Protein AF-0000000072269173 (afdb_homodimer)

Solvent-accessible surface area (backbone atoms only — not comparable to full-atom values): 21714 Å² total; per-residue (Å²): 136,86,82,78,75,79,81,83,67,79,68,82,59,91,65,67,83,74,73,76,43,50,42,36,39,35,32,30,48,81,48,52,48,53,67,60,34,52,49,51,48,39,66,71,60,43,66,52,41,26,46,46,50,48,60,49,49,22,54,57,27,38,39,48,76,95,51,71,82,36,72,45,57,57,51,53,49,51,51,53,52,50,39,38,74,70,60,16,30,30,36,39,35,35,51,65,51,48,87,52,37,35,68,61,52,50,52,49,34,72,75,62,56,54,44,49,34,32,34,52,53,58,68,70,57,19,51,60,51,30,71,78,40,81,60,46,80,77,51,52,70,70,56,50,61,73,70,55,62,86,79,68,75,61,93,88,53,85,54,46,76,40,48,78,85,57,46,68,69,55,47,35,50,50,54,38,58,75,63,47,42,69,67,50,44,60,54,66,76,98,135,84,81,78,77,79,81,82,69,78,66,82,61,92,63,67,82,75,74,74,43,50,41,35,39,34,30,29,48,79,49,52,47,52,68,59,34,51,49,52,48,38,68,72,61,44,67,52,41,26,46,47,49,47,61,49,49,23,54,57,28,37,41,49,77,95,50,70,82,37,70,46,58,58,52,52,51,51,51,53,51,48,38,38,74,72,60,16,31,29,38,39,35,33,52,67,52,48,87,51,36,35,69,61,52,49,52,48,36,75,76,61,56,54,44,48,35,32,36,52,52,59,67,71,57,18,51,61,51,30,72,80,39,82,60,46,78,78,51,51,69,69,57,50,59,73,70,55,60,86,78,68,72,62,92,90,52,86,54,47,76,40,47,78,85,57,46,67,69,55,48,36,50,50,53,40,59,74,64,47,42,69,66,49,45,61,54,65,75,98

InterPro domains:
  IPR027417 P-loop containing nucleoside triphosphate hydrolase [G3DSA:3.40.50.300] (18-181)
  IPR027417 P-loop containing nucleoside triphosphate hydrolase [SSF52540] (20-156)

Foldseek 3Di:
DPPPDPPPPPVVPPPDPLPQAFEEEEAEAAQLCQVVLLVVLCVVLPPQEAEQELCCLACPVVNHDQDAPDPSLVVSLVVQVVSRVVRGNYYYYDNCQCVRNVVSVLVCCVVHNHAAAYRQEDLVNSQVSLVPDPCCVVDHSVVRVVPHDHPRDHDNDDHHYHYPVQDSVRVSVVSCVVSVSVVVSVVVVD/DPPPDPPPPPVVPPPDPLPQAFEEEEAEAAQLCQVVLLVVLCVVLPPQEAEQELCCLACPVVNHDQDAPDPSLVVSLVVQVVSRVVRGNYYYYDNCQCVRNVVSVLVCCVVHNHAAAYRQEDLVNSQVSLVPDPCCVVDHSVVRVVPHDHPRDHDNDDHHYHYPVQDSVRVSVVSCVVSVSVVVSVVVVD

Secondary structure (DSSP, 8-state):
---------------S---PPPEEEEEE-TTSSHHHHHHHHHHHH-TTEEEEEHHIIIIIIS-----TT-HHHHHHHHHHHHHHHTT-EEEEEE---HHHHHHHHHHHHHHH--EEEEE---HHHHHHHHTTSGGGGT--HHHHHHH--TT---SSS-PEEE-TT--HHHHHHHHHHHTTHHHHHHHHT-/---------------S---PPPEEEEEE-TTSSHHHHHHHHHHHH-TTEEEEEHHIIIIIIS-----TT-HHHHHHHHHHHHHHHTT-EEEEEE---HHHHHHHHHHHHHHH--EEEEE---HHHHHHHHTTSGGGGT--HHHHHHH--TT---SSS-PEEE-TT--HHHHHHHHHHHTTHHHHHHHHT-

Nearest PDB structures (foldseek):
  1ko1-assembly1_B  TM=7.242E-01  e=2.193E-06  Escherichia coli
  4gp6-assembly1_B-2  TM=6.473E-01  e=4.927E-06  Acetivibrio thermocellus ATCC 27405
  4gp7-assembly1_B-2  TM=6.082E-01  e=6.726E-06  Acetivibrio thermocellus ATCC 27405
  4jst-assembly1_B  TM=6.417E-01  e=2.647E-05  Acetivibrio thermocellus ATCC 27405
  1grq-assembly1_A  TM=6.893E-01  e=1.336E-04  Streptomyces venezuelae

Sequence (380 aa):
MIWATLPSDCRILSGGPKWPPPLIVLRGNSGSGKSSVARALRERFGYGLAWVEQDYLRRVLLREHDVAGGKNIGLIETNVRYCLSAGSVTVLEGILFSRHYGPMLERLHADFGGHWFYFDLPFEETVRRHATRPQAADFGVQDMQAWFQARDVLPFVQEQLIGPASSLADTTAQVWQAAGLDLLFTRARRMIWATLPSDCRILSGGPKWPPPLIVLRGNSGSGKSSVARALRERFGYGLAWVEQDYLRRVLLREHDVAGGKNIGLIETNVRYCLSAGSVTVLEGILFSRHYGPMLERLHADFGGHWFYFDLPFEETVRRHATRPQAADFGVQDMQAWFQARDVLPFVQEQLIGPASSLADTTAQVWQAAGLDLLFTRARR

Radius of gyration: 23.51 Å; Cα contacts (8 Å, |Δi|>4): 549; chains: 2; bounding box: 89×60×65 Å

Structure (mmCIF, N/CA/C/O backbone):
data_AF-0000000072269173-model_v1
#
loop_
_entity.id
_entity.type
_entity.pdbx_description
1 polymer Kinase
#
loop_
_atom_site.group_PDB
_atom_site.id
_atom_site.type_symbol
_atom_site.label_atom_id
_atom_site.label_alt_id
_atom_site.label_comp_id
_atom_site.label_asym_id
_atom_site.label_entity_id
_atom_site.label_seq_id
_atom_site.pdbx_PDB_ins_code
_atom_site.Cartn_x
_atom_site.Cartn_y
_atom_site.Cartn_z
_atom_site.occupancy
_atom_site.B_iso_or_equiv
_atom_site.auth_seq_id
_atom_site.auth_comp_id
_atom_site.auth_asym_id
_atom_site.auth_atom_id
_atom_site.pdbx_PDB_model_num
ATOM 1 N N . MET A 1 1 ? -43.312 -0.099 40.906 1 26.7 1 MET A N 1
ATOM 2 C CA . MET A 1 1 ? -43.438 0.026 39.438 1 26.7 1 MET A CA 1
ATOM 3 C C . MET A 1 1 ? -42.188 -0.539 38.75 1 26.7 1 MET A C 1
ATOM 5 O O . MET A 1 1 ? -41.062 -0.202 39.094 1 26.7 1 MET A O 1
ATOM 9 N N . ILE A 1 2 ? -42.25 -1.771 38 1 25.39 2 ILE A N 1
ATOM 10 C CA . ILE A 1 2 ? -41.344 -2.832 37.594 1 25.39 2 ILE A CA 1
ATOM 11 C C . ILE A 1 2 ? -40.5 -2.332 36.438 1 25.39 2 ILE A C 1
ATOM 13 O O . ILE A 1 2 ? -41 -1.981 35.375 1 25.39 2 ILE A O 1
ATOM 17 N N . TRP A 1 3 ? -39.406 -1.518 36.688 1 23.25 3 TRP A N 1
ATOM 18 C CA . TRP A 1 3 ? -38.469 -0.996 35.719 1 23.25 3 TRP A CA 1
ATOM 19 C C . TRP A 1 3 ? -37.875 -2.121 34.844 1 23.25 3 TRP A C 1
ATOM 21 O O . TRP A 1 3 ? -37.156 -2.971 35.344 1 23.25 3 TRP A O 1
ATOM 31 N N . ALA A 1 4 ? -38.75 -2.73 33.906 1 27.86 4 ALA A N 1
ATOM 32 C CA . ALA A 1 4 ? -38.406 -3.787 32.938 1 27.86 4 ALA A CA 1
ATOM 33 C C . ALA A 1 4 ? -37.156 -3.461 32.156 1 27.86 4 ALA A C 1
ATOM 35 O O . ALA A 1 4 ? -37 -2.369 31.609 1 27.86 4 ALA A O 1
ATOM 36 N N . THR A 1 5 ? -36 -4.027 32.531 1 28.61 5 THR A N 1
ATOM 37 C CA . THR A 1 5 ? -34.625 -4.051 32.031 1 28.61 5 THR A CA 1
ATOM 38 C C . THR A 1 5 ? -34.562 -4.402 30.562 1 28.61 5 THR A C 1
ATOM 40 O O . THR A 1 5 ? -35.125 -5.43 30.141 1 28.61 5 THR A O 1
ATOM 43 N N . LEU A 1 6 ? -34.5 -3.475 29.688 1 30.83 6 LEU A N 1
ATOM 44 C CA . LEU A 1 6 ? -34.531 -3.641 28.234 1 30.83 6 LEU A CA 1
ATOM 45 C C . LEU A 1 6 ? -33.469 -4.656 27.781 1 30.83 6 LEU A C 1
ATOM 47 O O . LEU A 1 6 ? -32.344 -4.645 28.281 1 30.83 6 LEU A O 1
ATOM 51 N N . PRO A 1 7 ? -33.844 -5.941 27.281 1 28.83 7 PRO A N 1
ATOM 52 C CA . PRO A 1 7 ? -32.969 -7.043 26.828 1 28.83 7 PRO A CA 1
ATOM 53 C C . PRO A 1 7 ? -32.031 -6.637 25.719 1 28.83 7 PRO A C 1
ATOM 55 O O . PRO A 1 7 ? -32.469 -6.055 24.719 1 28.83 7 PRO A O 1
ATOM 58 N N . SER A 1 8 ? -30.828 -6.027 25.938 1 28.94 8 SER A N 1
ATOM 59 C CA . SER A 1 8 ? -29.828 -5.633 24.953 1 28.94 8 SER A CA 1
ATOM 60 C C . SER A 1 8 ? -29.391 -6.82 24.109 1 28.94 8 SER A C 1
ATOM 62 O O . SER A 1 8 ? -28.266 -7.309 24.234 1 28.94 8 SER A O 1
ATOM 64 N N . ASP A 1 9 ? -30.188 -7.902 23.844 1 29.3 9 ASP A N 1
ATOM 65 C CA . ASP A 1 9 ? -29.859 -9.125 23.109 1 29.3 9 ASP A CA 1
ATOM 66 C C . ASP A 1 9 ? -29.531 -8.828 21.656 1 29.3 9 ASP A C 1
ATOM 68 O O . ASP A 1 9 ? -30.156 -9.391 20.75 1 29.3 9 ASP A O 1
ATOM 72 N N . CYS A 1 10 ? -29.188 -7.68 21.219 1 27.7 10 CYS A N 1
ATOM 73 C CA . CYS A 1 10 ? -29.031 -7.66 19.766 1 27.7 10 CYS A CA 1
ATOM 74 C C . CYS A 1 10 ? -27.953 -8.648 19.312 1 27.7 10 CYS A C 1
ATOM 76 O O . CYS A 1 10 ? -26.781 -8.281 19.203 1 27.7 10 CYS A O 1
ATOM 78 N N . ARG A 1 11 ? -27.875 -9.859 19.844 1 27.83 11 ARG A N 1
ATOM 79 C CA . ARG A 1 11 ? -27.016 -10.883 19.266 1 27.83 11 ARG A CA 1
ATOM 80 C C . ARG A 1 11 ? -27.266 -11.031 17.766 1 27.83 11 ARG A C 1
ATOM 82 O O . ARG A 1 11 ? -28.344 -11.445 17.344 1 27.83 11 ARG A O 1
ATOM 89 N N . ILE A 1 12 ? -26.828 -10.156 16.938 1 32.84 12 ILE A N 1
ATOM 90 C CA . ILE A 1 12 ? -26.859 -10.461 15.516 1 32.84 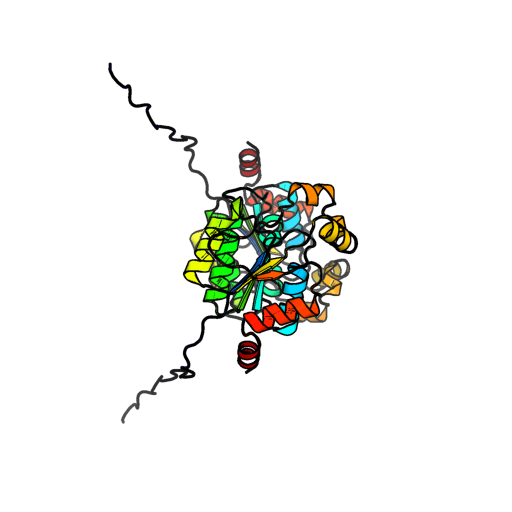12 ILE A CA 1
ATOM 91 C C . ILE A 1 12 ? -26.5 -11.93 15.297 1 32.84 12 ILE A C 1
ATOM 93 O O . ILE A 1 12 ? -25.391 -12.359 15.633 1 32.84 12 ILE A O 1
ATOM 97 N N . LEU A 1 13 ? -27.344 -12.93 15.383 1 34.31 13 LEU A N 1
ATOM 98 C CA . LEU A 1 13 ? -27.391 -14.344 15.023 1 34.31 13 LEU A CA 1
ATOM 99 C C . LEU A 1 13 ? -26.766 -14.57 13.641 1 34.31 13 LEU A C 1
ATOM 101 O O . LEU A 1 13 ? -26.891 -15.656 13.078 1 34.31 13 LEU A O 1
ATOM 105 N N . SER A 1 14 ? -26.703 -13.742 12.727 1 37.94 14 SER A N 1
ATOM 106 C CA . SER A 1 14 ? -26.469 -14.367 11.43 1 37.94 14 SER A CA 1
ATOM 107 C C . SER A 1 14 ? -25.297 -15.344 11.492 1 37.94 14 SER A C 1
ATOM 109 O O . SER A 1 14 ? -24.141 -14.922 11.477 1 37.94 14 SER A O 1
ATOM 111 N N . GLY A 1 15 ? -25.234 -16.453 12.219 1 39.41 15 GLY A N 1
ATOM 112 C CA . GLY A 1 15 ? -24.516 -17.516 12.906 1 39.41 15 GLY A CA 1
ATOM 113 C C . GLY A 1 15 ? -23.719 -18.406 11.969 1 39.41 15 GLY A C 1
ATOM 114 O O . GLY A 1 15 ? -23.266 -19.484 12.359 1 39.41 15 GLY A O 1
ATOM 115 N N . GLY A 1 16 ? -24.125 -18.594 10.641 1 41.56 16 GLY A N 1
ATOM 116 C CA . GLY A 1 16 ? -23.375 -19.656 9.977 1 41.56 16 GLY A CA 1
ATOM 117 C C . GLY A 1 16 ? -21.875 -19.469 10.086 1 41.56 16 GLY A C 1
ATOM 118 O O . GLY A 1 16 ? -21.391 -18.406 10.445 1 41.56 16 GLY A O 1
ATOM 119 N N . PRO A 1 17 ? -21.078 -20.703 10.227 1 44.59 17 PRO A N 1
ATOM 120 C CA . PRO A 1 17 ? -19.625 -20.594 10.336 1 44.59 17 PRO A CA 1
ATOM 121 C C . PRO A 1 17 ? -19.047 -19.547 9.391 1 44.59 17 PRO A C 1
ATOM 123 O O . PRO A 1 17 ? -19.391 -19.516 8.203 1 44.59 17 PRO A O 1
ATOM 126 N N . LYS A 1 18 ? -19 -18.406 9.781 1 57 18 LYS A N 1
ATOM 127 C CA . LYS A 1 18 ? -18.375 -17.375 8.953 1 57 18 LYS A CA 1
ATOM 128 C C . LYS A 1 18 ? -17.062 -17.875 8.336 1 57 18 LYS A C 1
ATOM 130 O O . LYS A 1 18 ? -16.109 -18.141 9.055 1 57 18 LYS A O 1
ATOM 135 N N . TRP A 1 19 ? -17.094 -18.719 7.18 1 63.94 19 TRP A N 1
ATOM 136 C CA . TRP A 1 19 ? -15.867 -19.141 6.52 1 63.94 19 TRP A CA 1
ATOM 137 C C . TRP A 1 19 ? -14.914 -17.969 6.34 1 63.94 19 TRP A C 1
ATOM 139 O O . TRP A 1 19 ? -15.336 -16.875 5.945 1 63.94 19 TRP A O 1
ATOM 149 N N . PRO A 1 20 ? -13.719 -18.203 6.902 1 83.81 20 PRO A N 1
ATOM 150 C CA . PRO A 1 20 ? -12.742 -17.109 6.727 1 83.81 20 PRO A CA 1
ATOM 151 C C . PRO A 1 20 ? -12.5 -16.781 5.258 1 83.81 20 PRO A C 1
ATOM 153 O O . PRO A 1 20 ? -12.547 -17.656 4.398 1 83.81 20 PRO A O 1
ATOM 156 N N . PRO A 1 21 ? -12.523 -15.508 4.906 1 92.62 21 PRO A N 1
ATOM 157 C CA . PRO A 1 21 ? -12.234 -15.141 3.518 1 92.62 21 PRO A CA 1
ATOM 158 C C . PRO A 1 21 ? -10.938 -15.766 2.998 1 92.62 21 PRO A C 1
ATOM 160 O O . PRO A 1 21 ? -9.984 -15.945 3.764 1 92.62 21 PRO A O 1
ATOM 163 N N . PRO A 1 22 ? -10.969 -16.125 1.803 1 96.62 22 PRO A N 1
ATOM 164 C CA . PRO A 1 22 ? -9.789 -16.828 1.289 1 96.62 22 PRO A CA 1
ATOM 165 C C . PRO A 1 22 ? -8.633 -15.891 0.966 1 96.62 22 PRO A C 1
ATOM 167 O O . PRO A 1 22 ? -8.852 -14.734 0.596 1 96.62 22 PRO A O 1
ATOM 170 N N . LEU A 1 23 ? -7.426 -16.453 1.081 1 98.69 23 LEU A N 1
ATOM 171 C CA . LEU A 1 23 ? -6.195 -15.906 0.516 1 98.69 23 LEU A CA 1
ATOM 172 C C . LEU A 1 23 ? -5.961 -16.438 -0.894 1 98.69 23 LEU A C 1
ATOM 174 O O . LEU A 1 23 ? -6.098 -17.641 -1.137 1 98.69 23 LEU A O 1
ATOM 178 N N . ILE A 1 24 ? -5.723 -15.562 -1.866 1 98.94 24 ILE A N 1
ATOM 179 C CA . ILE A 1 24 ? -5.336 -15.906 -3.23 1 98.94 24 ILE A CA 1
ATOM 180 C C . ILE A 1 24 ? -3.949 -15.344 -3.529 1 98.94 24 ILE A C 1
ATOM 182 O O . ILE A 1 24 ? -3.725 -14.141 -3.416 1 98.94 24 ILE A O 1
ATOM 186 N N . VAL A 1 25 ? -3.018 -16.219 -3.877 1 98.94 25 VAL A N 1
ATOM 187 C CA . VAL A 1 25 ? -1.653 -15.781 -4.148 1 98.94 25 VAL A CA 1
ATOM 188 C C . VAL A 1 25 ? -1.321 -16 -5.621 1 98.94 25 VAL A C 1
ATOM 190 O O . VAL A 1 25 ? -1.459 -17.109 -6.137 1 98.94 25 VAL A O 1
ATOM 193 N N . LEU A 1 26 ? -0.943 -14.953 -6.309 1 98.94 26 LEU A N 1
ATOM 194 C CA . LEU A 1 26 ? -0.525 -14.969 -7.707 1 98.94 26 LEU A CA 1
ATOM 195 C C . LEU A 1 26 ? 0.959 -14.641 -7.832 1 98.94 26 LEU A C 1
ATOM 197 O O . LEU A 1 26 ? 1.372 -13.508 -7.598 1 98.94 26 LEU A O 1
ATOM 201 N N . ARG A 1 27 ? 1.747 -15.664 -8.188 1 98.94 27 ARG A N 1
ATOM 202 C CA . ARG A 1 27 ? 3.191 -15.508 -8.328 1 98.94 27 ARG A CA 1
ATOM 203 C C . ARG A 1 27 ? 3.625 -15.703 -9.773 1 98.94 27 ARG A C 1
ATOM 205 O O . ARG A 1 27 ? 2.965 -16.422 -10.531 1 98.94 27 ARG A O 1
ATOM 212 N N . GLY A 1 28 ? 4.73 -15.078 -10.125 1 98.56 28 GLY A N 1
ATOM 213 C CA . GLY A 1 28 ? 5.324 -15.234 -11.445 1 98.56 28 GLY A CA 1
ATOM 214 C C . GLY A 1 28 ? 6.129 -14.031 -11.883 1 98.56 28 GLY A C 1
ATOM 215 O O . GLY A 1 28 ? 6.059 -12.969 -11.258 1 98.56 28 GLY A O 1
ATOM 216 N N . ASN A 1 29 ? 6.824 -14.211 -13 1 98.12 29 ASN A N 1
ATOM 217 C CA . ASN A 1 29 ? 7.73 -13.18 -13.484 1 98.12 29 ASN A CA 1
ATOM 218 C C . ASN A 1 29 ? 6.965 -11.984 -14.039 1 98.12 29 ASN A C 1
ATOM 220 O O . ASN A 1 29 ? 5.758 -12.062 -14.273 1 98.12 29 ASN A O 1
ATOM 224 N N . SER A 1 30 ? 7.73 -10.805 -14.117 1 96.62 30 SER A N 1
ATOM 225 C CA . SER A 1 30 ? 7.145 -9.609 -14.727 1 96.62 30 SER A CA 1
ATOM 226 C C . SER A 1 30 ? 6.594 -9.914 -16.109 1 96.62 30 SER A C 1
ATOM 228 O O . SER A 1 30 ? 7.211 -10.656 -16.875 1 96.62 30 SER A O 1
ATOM 230 N N . GLY A 1 31 ? 5.418 -9.359 -16.453 1 96.12 31 GLY A N 1
ATOM 231 C CA . GLY A 1 31 ? 4.828 -9.547 -17.766 1 96.12 31 GLY A CA 1
ATOM 232 C C . GLY A 1 31 ? 4.023 -10.828 -17.891 1 96.12 31 GLY A C 1
ATOM 233 O O . GLY A 1 31 ? 3.479 -11.125 -18.953 1 96.12 31 GLY A O 1
ATOM 234 N N . SER A 1 32 ? 3.891 -11.57 -16.812 1 97.44 32 SER A N 1
ATOM 235 C CA . SER A 1 32 ? 3.258 -12.883 -16.891 1 97.44 32 SER A CA 1
ATOM 236 C C . SER A 1 32 ? 1.741 -12.773 -16.781 1 97.44 32 SER A C 1
ATOM 238 O O . SER A 1 32 ? 1.022 -13.734 -17.047 1 97.44 32 SER A O 1
ATOM 240 N N . GLY A 1 33 ? 1.207 -11.648 -16.328 1 96.94 33 GLY A N 1
ATOM 241 C CA . GLY A 1 33 ? -0.233 -11.445 -16.328 1 96.94 33 GLY A CA 1
ATOM 242 C C . GLY A 1 33 ? -0.832 -11.438 -14.93 1 96.94 33 GLY A C 1
ATOM 243 O O . GLY A 1 33 ? -2.039 -11.25 -14.766 1 96.94 33 GLY A O 1
ATOM 244 N N . LYS A 1 34 ? -0.048 -11.531 -13.898 1 97.75 34 LYS A N 1
ATOM 245 C CA . LYS A 1 34 ? -0.523 -11.586 -12.516 1 97.75 34 LYS A CA 1
ATOM 246 C C . LYS A 1 34 ? -1.402 -10.383 -12.195 1 97.75 34 LYS A C 1
ATOM 248 O O . LYS A 1 34 ? -2.52 -10.539 -11.695 1 97.75 34 LYS A O 1
ATOM 253 N N . SER A 1 35 ? -0.831 -9.195 -12.469 1 97.62 35 SER A N 1
ATOM 254 C CA . SER A 1 35 ? -1.534 -7.977 -12.094 1 97.62 35 SER A CA 1
ATOM 255 C C . SER A 1 35 ? -2.818 -7.809 -12.898 1 97.62 35 SER A C 1
ATOM 257 O O . SER A 1 35 ? -3.814 -7.293 -12.391 1 97.62 35 SER A O 1
ATOM 259 N N . SER A 1 36 ? -2.797 -8.242 -14.18 1 97.44 36 SER A N 1
ATOM 260 C CA . SER A 1 36 ? -4 -8.195 -15 1 97.44 36 SER A CA 1
ATOM 261 C C . SER A 1 36 ? -5.098 -9.094 -14.438 1 97.44 36 SER A C 1
ATOM 263 O O . SER A 1 36 ? -6.262 -8.703 -14.391 1 97.44 36 SER A O 1
ATOM 265 N N . VAL A 1 37 ? -4.715 -10.258 -14 1 98.75 37 VAL A N 1
ATOM 266 C CA . VAL A 1 37 ? -5.684 -11.18 -13.422 1 98.75 37 VAL A CA 1
ATOM 267 C C . VAL A 1 37 ? -6.203 -10.617 -12.102 1 98.75 37 VAL A C 1
ATOM 269 O O . VAL A 1 37 ? -7.406 -10.656 -11.828 1 98.75 37 VAL A O 1
ATOM 272 N N . ALA A 1 38 ? -5.32 -10.109 -11.227 1 98.75 38 ALA A N 1
ATOM 273 C CA . ALA A 1 38 ? -5.73 -9.5 -9.969 1 98.75 38 ALA A CA 1
ATOM 274 C C . ALA A 1 38 ? -6.738 -8.375 -10.203 1 98.75 38 ALA A C 1
ATOM 276 O O . ALA A 1 38 ? -7.754 -8.289 -9.508 1 98.75 38 ALA A O 1
ATOM 277 N N . ARG A 1 39 ? -6.453 -7.551 -11.18 1 97.94 39 ARG A N 1
ATOM 278 C CA . ARG A 1 39 ? -7.34 -6.449 -11.523 1 97.94 39 ARG A CA 1
ATOM 279 C C . ARG A 1 39 ? -8.703 -6.961 -11.984 1 97.94 39 ARG A C 1
ATOM 281 O O . ARG A 1 39 ? -9.734 -6.422 -11.602 1 97.94 39 ARG A O 1
ATOM 288 N N . ALA A 1 40 ? -8.664 -7.973 -12.836 1 98.5 40 ALA A N 1
ATOM 289 C CA . ALA A 1 40 ? -9.906 -8.547 -13.336 1 98.5 40 ALA A CA 1
ATOM 290 C C . ALA A 1 40 ? -10.742 -9.125 -12.195 1 98.5 40 ALA A C 1
ATOM 292 O O . ALA A 1 40 ? -11.961 -8.945 -12.164 1 98.5 40 ALA A O 1
ATOM 293 N N . LEU A 1 41 ? -10.094 -9.828 -11.281 1 98.5 41 LEU A N 1
ATOM 294 C CA . LEU A 1 41 ? -10.789 -10.367 -10.117 1 98.5 41 LEU A CA 1
ATOM 295 C C . LEU A 1 41 ? -11.43 -9.242 -9.305 1 98.5 41 LEU A C 1
ATOM 297 O O . LEU A 1 41 ? -12.586 -9.352 -8.891 1 98.5 41 LEU A O 1
ATOM 301 N N . ARG A 1 42 ? -10.664 -8.195 -9.094 1 97.25 42 ARG A N 1
ATOM 302 C CA . ARG A 1 42 ? -11.125 -7.035 -8.336 1 97.25 42 ARG A CA 1
ATOM 303 C C . ARG A 1 42 ? -12.344 -6.395 -9 1 97.25 42 ARG A C 1
ATOM 305 O O . ARG A 1 42 ? -13.328 -6.09 -8.328 1 97.25 42 ARG A O 1
ATOM 312 N N . GLU A 1 43 ? -12.242 -6.18 -10.25 1 96.62 43 GLU A N 1
ATOM 313 C CA . GLU A 1 43 ? -13.328 -5.543 -10.984 1 96.62 43 GLU A CA 1
ATOM 314 C C . GLU A 1 43 ? -14.602 -6.391 -10.938 1 96.62 43 GLU A C 1
ATOM 316 O O . GLU A 1 43 ? -15.703 -5.859 -10.797 1 96.62 43 GLU A O 1
ATOM 321 N N . ARG A 1 44 ? -14.438 -7.641 -11.039 1 95.88 44 ARG A N 1
ATOM 322 C CA . ARG A 1 44 ? -15.578 -8.555 -11.031 1 95.88 44 ARG A CA 1
ATOM 323 C C . ARG A 1 44 ? -16.188 -8.672 -9.641 1 95.88 44 ARG A C 1
ATOM 325 O O . ARG A 1 44 ? -17.406 -8.656 -9.492 1 95.88 44 ARG A O 1
ATOM 332 N N . PHE A 1 45 ? -15.391 -8.805 -8.609 1 96.44 45 PHE A N 1
ATOM 333 C CA . PHE A 1 45 ? -15.844 -9.047 -7.246 1 96.44 45 PHE A CA 1
ATOM 334 C C . PHE A 1 45 ? -16.422 -7.777 -6.637 1 96.44 45 PHE A C 1
ATOM 336 O O . PHE A 1 45 ? -17.406 -7.836 -5.895 1 96.44 45 PHE A O 1
ATOM 343 N N . GLY A 1 46 ? -15.719 -6.613 -6.926 1 92.75 46 GLY A N 1
ATOM 344 C CA . GLY A 1 46 ? -16.156 -5.348 -6.359 1 92.75 46 GLY A CA 1
ATOM 345 C C . GLY A 1 46 ? -15.641 -5.109 -4.953 1 92.75 46 GLY A C 1
ATOM 346 O O . GLY A 1 46 ? -14.445 -5.25 -4.695 1 92.75 46 GLY A O 1
ATOM 347 N N . TYR A 1 47 ? -16.5 -4.637 -4.035 1 94.06 47 TYR A N 1
ATOM 348 C CA . TYR A 1 47 ? -16.094 -4.332 -2.67 1 94.06 47 TYR A CA 1
ATOM 349 C C . TYR A 1 47 ? -15.898 -5.605 -1.857 1 94.06 47 TYR A C 1
ATOM 351 O O . TYR A 1 47 ? -16.656 -6.566 -2.01 1 94.06 47 TYR A O 1
ATOM 359 N N . GLY A 1 48 ? -14.836 -5.586 -0.997 1 95.19 48 GLY A N 1
ATOM 360 C CA . GLY A 1 48 ? -14.617 -6.723 -0.116 1 95.19 48 GLY A CA 1
ATOM 361 C C . GLY A 1 48 ? -13.438 -7.582 -0.535 1 95.19 48 GLY A C 1
ATOM 362 O O . GLY A 1 48 ? -13.07 -8.531 0.165 1 95.19 48 GLY A O 1
ATOM 363 N N . LEU A 1 49 ? -12.852 -7.262 -1.656 1 97.88 49 LEU A N 1
ATOM 364 C CA . LEU A 1 49 ? -11.625 -7.918 -2.105 1 97.88 49 LEU A CA 1
ATOM 365 C C . LEU A 1 49 ? -10.438 -6.973 -2.004 1 97.88 49 LEU A C 1
ATOM 367 O O . LEU A 1 49 ? -10.383 -5.957 -2.699 1 97.88 49 LEU A O 1
ATOM 371 N N . ALA A 1 50 ? -9.539 -7.336 -1.06 1 98.69 50 ALA A N 1
ATOM 372 C CA . ALA A 1 50 ? -8.289 -6.594 -0.912 1 98.69 50 ALA A CA 1
ATOM 373 C C . ALA A 1 50 ? -7.246 -7.07 -1.916 1 98.69 50 ALA A C 1
ATOM 375 O O . ALA A 1 50 ? -7.141 -8.266 -2.188 1 98.69 50 ALA A O 1
ATOM 376 N N . TRP A 1 51 ? -6.531 -6.133 -2.482 1 98.81 51 TRP A N 1
ATOM 377 C CA . TRP A 1 51 ? -5.492 -6.395 -3.473 1 98.81 51 TRP A CA 1
ATOM 378 C C . TRP A 1 51 ? -4.137 -5.891 -2.986 1 98.81 51 TRP A C 1
ATOM 380 O O . TRP A 1 51 ? -3.859 -4.688 -3.037 1 98.81 51 TRP A O 1
ATOM 390 N N . VAL A 1 52 ? -3.285 -6.809 -2.516 1 98.94 52 VAL A N 1
ATOM 391 C CA . VAL A 1 52 ? -1.956 -6.5 -2 1 98.94 52 VAL A CA 1
ATOM 392 C C . VAL A 1 52 ? -0.917 -6.688 -3.104 1 98.94 52 VAL A C 1
ATOM 394 O O . VAL A 1 52 ? -0.705 -7.801 -3.586 1 98.94 52 VAL A O 1
ATOM 397 N N . GLU A 1 53 ? -0.278 -5.613 -3.488 1 98.81 53 GLU A N 1
ATOM 398 C CA . GLU A 1 53 ? 0.725 -5.617 -4.551 1 98.81 53 GLU A CA 1
ATOM 399 C C . GLU A 1 53 ? 2.139 -5.605 -3.975 1 98.81 53 GLU A C 1
ATOM 401 O O . GLU A 1 53 ? 2.543 -4.633 -3.332 1 98.81 53 GLU A O 1
ATOM 406 N N . GLN A 1 54 ? 2.887 -6.656 -4.273 1 98.75 54 GLN A N 1
ATOM 407 C CA . GLN A 1 54 ? 4.281 -6.695 -3.836 1 98.75 54 GLN A CA 1
ATOM 408 C C . GLN A 1 54 ? 5.027 -5.438 -4.27 1 98.75 54 GLN A C 1
ATOM 410 O O . GLN A 1 54 ? 5.738 -4.824 -3.471 1 98.75 54 GLN A O 1
ATOM 415 N N . ASP A 1 55 ? 4.875 -5.07 -5.539 1 97 55 ASP A N 1
ATOM 416 C CA . ASP A 1 55 ? 5.707 -4.016 -6.109 1 97 55 ASP A CA 1
ATOM 417 C C . ASP A 1 55 ? 5.371 -2.66 -5.492 1 97 55 ASP A C 1
ATOM 419 O O . ASP A 1 55 ? 6.258 -1.829 -5.285 1 97 55 ASP A O 1
ATOM 423 N N . TYR A 1 56 ? 4.137 -2.402 -5.223 1 98.25 56 TYR A N 1
ATOM 424 C CA . TYR A 1 56 ? 3.824 -1.118 -4.605 1 98.25 56 TYR A CA 1
ATOM 425 C C . TYR A 1 56 ? 4.438 -1.02 -3.215 1 98.25 56 TYR A C 1
ATOM 427 O O . TYR A 1 56 ? 5.098 -0.03 -2.889 1 98.25 56 TYR A O 1
ATOM 435 N N . LEU A 1 57 ? 4.176 -2.039 -2.418 1 98.88 57 LEU A N 1
ATOM 436 C CA . LEU A 1 57 ? 4.652 -2 -1.039 1 98.88 57 LEU A CA 1
ATOM 437 C C . LEU A 1 57 ? 6.172 -1.92 -0.99 1 98.88 57 LEU A C 1
ATOM 439 O O . LEU A 1 57 ? 6.734 -1.195 -0.165 1 98.88 57 LEU A O 1
ATOM 443 N N . ARG A 1 58 ? 6.836 -2.57 -1.886 1 98.44 58 ARG A N 1
ATOM 444 C CA . ARG A 1 58 ? 8.297 -2.592 -1.864 1 98.44 58 ARG A CA 1
ATOM 445 C C . ARG A 1 58 ? 8.867 -1.339 -2.518 1 98.44 58 ARG A C 1
ATOM 447 O O . ARG A 1 58 ? 9.695 -0.644 -1.92 1 98.44 58 ARG A O 1
ATOM 454 N N . ARG A 1 59 ? 8.422 -0.965 -3.744 1 96.88 59 ARG A N 1
ATOM 455 C CA . ARG A 1 59 ? 9.078 0.061 -4.547 1 96.88 59 ARG A CA 1
ATOM 456 C C . ARG A 1 59 ? 8.562 1.45 -4.188 1 96.88 59 ARG A C 1
ATOM 458 O O . ARG A 1 59 ? 9.305 2.434 -4.281 1 96.88 59 ARG A O 1
ATOM 465 N N . VAL A 1 60 ? 7.297 1.488 -3.822 1 97.44 60 VAL A N 1
ATOM 466 C CA . VAL A 1 60 ? 6.699 2.803 -3.619 1 97.44 60 VAL A CA 1
ATOM 467 C C . VAL A 1 60 ? 6.617 3.107 -2.125 1 97.44 60 VAL A C 1
ATOM 469 O O . VAL A 1 60 ? 7.277 4.023 -1.632 1 97.44 60 VAL A O 1
ATOM 472 N N . LEU A 1 61 ? 5.98 2.295 -1.342 1 98.75 61 LEU A N 1
ATOM 473 C CA . LEU A 1 61 ? 5.781 2.598 0.071 1 98.75 61 LEU A CA 1
ATOM 474 C C . LEU A 1 61 ? 7.109 2.588 0.821 1 98.75 61 LEU A C 1
ATOM 476 O O . LEU A 1 61 ? 7.426 3.533 1.547 1 98.75 61 LEU A O 1
ATOM 480 N N . LEU A 1 62 ? 7.949 1.589 0.59 1 98.5 62 LEU A N 1
ATOM 481 C CA . LEU A 1 62 ? 9.188 1.467 1.356 1 98.5 62 LEU A CA 1
ATOM 482 C C . LEU A 1 62 ? 10.375 1.995 0.56 1 98.5 62 LEU A C 1
ATOM 484 O O . LEU A 1 62 ? 11.422 2.299 1.13 1 98.5 62 LEU A O 1
ATOM 488 N N . ARG A 1 63 ? 10.281 2.014 -0.792 1 97.12 63 ARG A N 1
ATOM 489 C CA . ARG A 1 63 ? 11.422 2.268 -1.664 1 97.12 63 ARG A CA 1
ATOM 490 C C . ARG A 1 63 ? 12.609 1.392 -1.279 1 97.12 63 ARG A C 1
ATOM 492 O O . ARG A 1 63 ? 13.641 1.896 -0.821 1 97.12 63 ARG A O 1
ATOM 499 N N . GLU A 1 64 ? 12.477 0.149 -1.597 1 97.25 64 GLU A N 1
ATOM 500 C CA . GLU A 1 64 ? 13.484 -0.829 -1.206 1 97.25 64 GLU A CA 1
ATOM 501 C C . GLU A 1 64 ? 13.836 -1.757 -2.367 1 97.25 64 GLU A C 1
ATOM 503 O O . GLU A 1 64 ? 12.977 -2.084 -3.186 1 97.25 64 GLU A O 1
ATOM 508 N N . HIS A 1 65 ? 15.055 -2.158 -2.404 1 95.31 65 HIS A N 1
ATOM 509 C CA . HIS A 1 65 ? 15.461 -3.209 -3.33 1 95.31 65 HIS A CA 1
ATOM 510 C C . HIS A 1 65 ? 14.922 -4.566 -2.891 1 95.31 65 HIS A C 1
ATOM 512 O O . HIS A 1 65 ? 14.57 -4.754 -1.724 1 95.31 65 HIS A O 1
ATOM 518 N N . ASP A 1 66 ? 14.82 -5.395 -3.896 1 96.44 66 ASP A N 1
ATOM 519 C CA . ASP A 1 66 ? 14.391 -6.754 -3.588 1 96.44 66 ASP A CA 1
ATOM 520 C C . ASP A 1 66 ? 15.562 -7.605 -3.094 1 96.44 66 ASP A C 1
ATOM 522 O O . ASP A 1 66 ? 16.359 -8.086 -3.895 1 96.44 66 ASP A O 1
ATOM 526 N N . VAL A 1 67 ? 15.641 -7.812 -1.756 1 97.31 67 VAL A N 1
ATOM 527 C CA . VAL A 1 67 ? 16.734 -8.562 -1.154 1 97.31 67 VAL A CA 1
ATOM 528 C C . VAL A 1 67 ? 16.188 -9.516 -0.096 1 97.31 67 VAL A C 1
ATOM 530 O O . VAL A 1 67 ? 15.086 -9.312 0.426 1 97.31 67 VAL A O 1
ATOM 533 N N . ALA A 1 68 ? 17.016 -10.57 0.195 1 97.25 68 ALA A N 1
ATOM 534 C CA . ALA A 1 68 ? 16.641 -11.469 1.292 1 97.25 68 ALA A CA 1
ATOM 535 C C . ALA A 1 68 ? 16.578 -10.711 2.615 1 97.25 68 ALA A C 1
ATOM 537 O O . ALA A 1 68 ? 17.438 -9.867 2.9 1 97.25 68 ALA A O 1
ATOM 538 N N . GLY A 1 69 ? 15.531 -10.938 3.338 1 97.19 69 GLY A N 1
ATOM 539 C CA . GLY A 1 69 ? 15.414 -10.328 4.656 1 97.19 69 GLY A CA 1
ATOM 540 C C . GLY A 1 69 ? 14.961 -8.883 4.613 1 97.19 69 GLY A C 1
ATOM 541 O O . GLY A 1 69 ? 14.969 -8.195 5.637 1 97.19 69 GLY A O 1
ATOM 542 N N . GLY A 1 70 ? 14.562 -8.367 3.512 1 97.94 70 GLY A N 1
ATOM 543 C CA . GLY A 1 70 ? 14.117 -6.984 3.389 1 97.94 70 GLY A CA 1
ATOM 544 C C . GLY A 1 70 ? 12.898 -6.672 4.227 1 97.94 70 GLY A C 1
ATOM 545 O O . GLY A 1 70 ? 12.102 -7.562 4.539 1 97.94 70 GLY A O 1
ATOM 546 N N . LYS A 1 71 ? 12.688 -5.359 4.527 1 98.5 71 LYS A N 1
ATOM 547 C CA . LYS A 1 71 ? 11.539 -4.891 5.301 1 98.5 71 LYS A CA 1
ATOM 548 C C . LYS A 1 71 ? 10.234 -5.184 4.578 1 98.5 71 LYS A C 1
ATOM 550 O O . LYS A 1 71 ? 9.203 -5.426 5.215 1 98.5 71 LYS A O 1
ATOM 555 N N . ASN A 1 72 ? 10.32 -5.148 3.258 1 98.75 72 ASN A N 1
ATOM 556 C CA . ASN A 1 72 ? 9.109 -5.324 2.457 1 98.75 72 ASN A CA 1
ATOM 557 C C . ASN A 1 72 ? 8.484 -6.695 2.684 1 98.75 72 ASN A C 1
ATOM 559 O O . ASN A 1 72 ? 7.27 -6.855 2.545 1 98.75 72 ASN A O 1
ATOM 563 N N . ILE A 1 73 ? 9.273 -7.684 3.023 1 98.88 73 ILE A N 1
ATOM 564 C CA . ILE A 1 73 ? 8.75 -9.031 3.236 1 98.88 73 ILE A CA 1
ATOM 565 C C . ILE A 1 73 ? 7.781 -9.023 4.418 1 98.88 73 ILE A C 1
ATOM 567 O O . ILE A 1 73 ? 6.652 -9.508 4.305 1 98.88 73 ILE A O 1
ATOM 571 N N . GLY A 1 74 ? 8.195 -8.445 5.527 1 98.88 74 GLY A N 1
ATOM 572 C CA . GLY A 1 74 ? 7.312 -8.312 6.672 1 98.88 74 GLY A CA 1
ATOM 573 C C . GLY A 1 74 ? 6.141 -7.387 6.422 1 98.88 74 GLY A C 1
ATOM 574 O O . GLY A 1 74 ? 5.039 -7.613 6.926 1 98.88 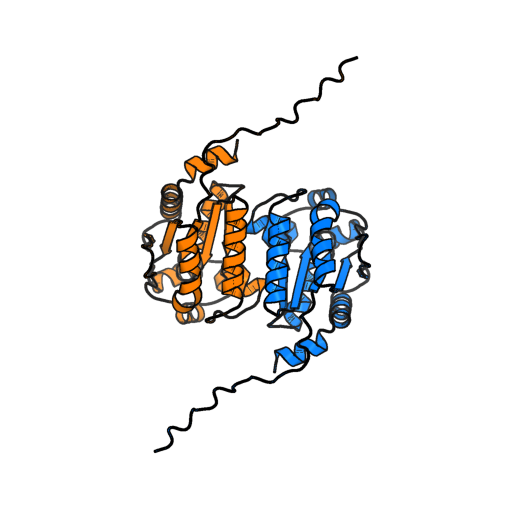74 GLY A O 1
ATOM 575 N N . LEU A 1 75 ? 6.344 -6.332 5.664 1 98.94 75 LEU A N 1
ATOM 576 C CA . LEU A 1 75 ? 5.266 -5.395 5.359 1 98.94 75 LEU A CA 1
ATOM 577 C C . LEU A 1 75 ? 4.164 -6.078 4.551 1 98.94 75 LEU A C 1
ATOM 579 O O . LEU A 1 75 ? 2.979 -5.887 4.828 1 98.94 75 LEU A O 1
ATOM 583 N N . ILE A 1 76 ? 4.555 -6.855 3.57 1 98.94 76 ILE A N 1
ATOM 584 C CA . ILE A 1 76 ? 3.594 -7.609 2.768 1 98.94 76 ILE A CA 1
ATOM 585 C C . ILE A 1 76 ? 2.807 -8.562 3.664 1 98.94 76 ILE A C 1
ATOM 587 O O . ILE A 1 76 ? 1.575 -8.602 3.605 1 98.94 76 ILE A O 1
ATOM 591 N N . GLU A 1 77 ? 3.539 -9.289 4.492 1 98.94 77 GLU A N 1
ATOM 592 C CA . GLU A 1 77 ? 2.883 -10.227 5.402 1 98.94 77 GLU A CA 1
ATOM 593 C C . GLU A 1 77 ? 1.888 -9.508 6.309 1 98.94 77 GLU A C 1
ATOM 595 O O . GLU A 1 77 ? 0.765 -9.984 6.5 1 98.94 77 GLU A O 1
ATOM 600 N N . THR A 1 78 ? 2.287 -8.406 6.82 1 98.75 78 THR A N 1
ATOM 601 C CA . THR A 1 78 ? 1.477 -7.598 7.719 1 98.75 78 THR A CA 1
ATOM 602 C C . THR A 1 78 ? 0.184 -7.16 7.035 1 98.75 78 THR A C 1
ATOM 604 O O . THR A 1 78 ? -0.895 -7.242 7.625 1 98.75 78 THR A O 1
ATOM 607 N N . ASN A 1 79 ? 0.26 -6.734 5.828 1 98.94 79 ASN A N 1
ATOM 608 C CA . ASN A 1 79 ? -0.915 -6.289 5.086 1 98.94 79 ASN A CA 1
ATOM 609 C C . ASN A 1 79 ? -1.857 -7.449 4.777 1 98.94 79 ASN A C 1
ATOM 611 O O . ASN A 1 79 ? -3.072 -7.328 4.945 1 98.94 79 ASN A O 1
ATOM 615 N N . VAL A 1 80 ? -1.294 -8.562 4.363 1 98.94 80 VAL A N 1
ATOM 616 C CA . VAL A 1 80 ? -2.115 -9.727 4.047 1 98.94 80 VAL A CA 1
ATOM 617 C C . VAL A 1 80 ? -2.861 -10.188 5.297 1 98.94 80 VAL A C 1
ATOM 619 O O . VAL A 1 80 ? -4.078 -10.391 5.262 1 98.94 80 VAL A O 1
ATOM 622 N N . ARG A 1 81 ? -2.17 -10.312 6.414 1 98.75 81 ARG A N 1
ATOM 623 C CA . ARG A 1 81 ? -2.781 -10.766 7.656 1 98.75 81 ARG A CA 1
ATOM 624 C C . ARG A 1 81 ? -3.865 -9.797 8.117 1 98.75 81 ARG A C 1
ATOM 626 O O . ARG A 1 81 ? -4.93 -10.227 8.578 1 98.75 81 ARG A O 1
ATOM 633 N N . TYR A 1 82 ? -3.613 -8.555 8.016 1 98.81 82 TYR A N 1
ATOM 634 C CA . TYR A 1 82 ? -4.613 -7.57 8.414 1 98.81 82 TYR A CA 1
ATOM 635 C C . TYR A 1 82 ? -5.891 -7.723 7.598 1 98.81 82 TYR A C 1
ATOM 637 O O . TYR A 1 82 ? -6.988 -7.777 8.156 1 98.81 82 TYR A O 1
ATOM 645 N N . CYS A 1 83 ? -5.719 -7.758 6.262 1 98.62 83 CYS A N 1
ATOM 646 C CA . CYS A 1 83 ? -6.875 -7.812 5.371 1 98.62 83 CYS A CA 1
ATOM 647 C C . CYS A 1 83 ? -7.699 -9.07 5.621 1 98.62 83 CYS A C 1
ATOM 649 O O . CYS A 1 83 ? -8.93 -9.008 5.691 1 98.62 83 CYS A O 1
ATOM 651 N N . LEU A 1 84 ? -6.996 -10.18 5.785 1 98.19 84 LEU A N 1
ATOM 652 C CA . LEU A 1 84 ? -7.699 -11.43 6.07 1 98.19 84 LEU A CA 1
ATOM 653 C C . LEU A 1 84 ? -8.438 -11.344 7.402 1 98.19 84 LEU A C 1
ATOM 655 O O . LEU A 1 84 ? -9.602 -11.734 7.5 1 98.19 84 LEU A O 1
ATOM 659 N N . SER A 1 85 ? -7.816 -10.766 8.43 1 97.12 85 SER A N 1
ATOM 660 C CA . SER A 1 85 ? -8.414 -10.648 9.75 1 97.12 85 SER A CA 1
ATOM 661 C C . SER A 1 85 ? -9.594 -9.68 9.734 1 97.12 85 SER A C 1
ATOM 663 O O . SER A 1 85 ? -10.531 -9.82 10.531 1 97.12 85 SER A O 1
ATOM 665 N N . ALA A 1 86 ? -9.531 -8.773 8.812 1 96.69 86 ALA A N 1
ATOM 666 C CA . ALA A 1 86 ? -10.594 -7.777 8.703 1 96.69 86 ALA A CA 1
ATOM 667 C C . ALA A 1 86 ? -11.734 -8.297 7.832 1 96.69 86 ALA A C 1
ATOM 669 O O . ALA A 1 86 ? -12.703 -7.578 7.578 1 96.69 86 ALA A O 1
ATOM 670 N N . GLY A 1 87 ? -11.609 -9.508 7.309 1 95.44 87 GLY A N 1
ATOM 671 C CA . GLY A 1 87 ? -12.727 -10.172 6.652 1 95.44 87 GLY A CA 1
ATOM 672 C C . GLY A 1 87 ? -12.734 -9.969 5.148 1 95.44 87 GLY A C 1
ATOM 673 O O . GLY A 1 87 ? -13.758 -10.188 4.496 1 95.44 87 GLY A O 1
ATOM 674 N N . SER A 1 88 ? -11.633 -9.586 4.566 1 97.06 88 SER A N 1
ATOM 675 C CA . SER A 1 88 ? -11.57 -9.375 3.125 1 97.06 88 SER A CA 1
ATOM 676 C C . SER A 1 88 ? -11.008 -10.602 2.408 1 97.06 88 SER A C 1
ATOM 678 O O . SER A 1 88 ? -10.062 -11.227 2.887 1 97.06 88 SER A O 1
ATOM 680 N N . VAL A 1 89 ? -11.695 -10.953 1.299 1 98 89 VAL A N 1
ATOM 681 C CA . VAL A 1 89 ? -10.938 -11.758 0.351 1 98 89 VAL A CA 1
ATOM 682 C C . VAL A 1 89 ? -9.633 -11.047 -0.003 1 98 89 VAL A C 1
ATOM 684 O O . VAL A 1 89 ? -9.633 -9.844 -0.267 1 98 89 VAL A O 1
ATOM 687 N N . THR A 1 90 ? -8.555 -11.766 0.052 1 98.75 90 THR A N 1
ATOM 688 C CA . THR A 1 90 ? -7.285 -11.07 -0.119 1 98.75 90 THR A CA 1
ATOM 689 C C . THR A 1 90 ? -6.48 -11.695 -1.257 1 98.75 90 THR A C 1
ATOM 691 O O . THR A 1 90 ? -6.168 -12.891 -1.223 1 98.75 90 THR A O 1
ATOM 694 N N . VAL A 1 91 ? -6.16 -10.883 -2.318 1 98.94 91 VAL A N 1
ATOM 695 C CA . VAL A 1 91 ? -5.262 -11.266 -3.404 1 98.94 91 VAL A CA 1
ATOM 696 C C . VAL A 1 91 ? -3.877 -10.672 -3.16 1 98.94 91 VAL A C 1
ATOM 698 O O . VAL A 1 91 ? -3.732 -9.453 -3.008 1 98.94 91 VAL A O 1
ATOM 701 N N . LEU A 1 92 ? -2.916 -11.508 -3.039 1 98.94 92 LEU A N 1
ATOM 702 C CA . LEU A 1 92 ? -1.511 -11.117 -3.033 1 98.94 92 LEU A CA 1
ATOM 703 C C . LEU A 1 92 ? -0.851 -11.438 -4.371 1 98.94 92 LEU A C 1
ATOM 705 O O . LEU A 1 92 ? -0.895 -12.586 -4.824 1 98.94 92 LEU A O 1
ATOM 709 N N . GLU A 1 93 ? -0.29 -10.445 -5.027 1 98.75 93 GLU A N 1
ATOM 710 C CA . GLU A 1 93 ? 0.381 -10.773 -6.277 1 98.75 93 GLU A CA 1
ATOM 711 C C . GLU A 1 93 ? 1.775 -10.156 -6.34 1 98.75 93 GLU A C 1
ATOM 713 O O . GLU A 1 93 ? 1.996 -9.062 -5.82 1 98.75 93 GLU A O 1
ATOM 718 N N . GLY A 1 94 ? 2.693 -10.766 -6.973 1 98.62 94 GLY A N 1
ATOM 719 C CA . GLY A 1 94 ? 4.062 -10.328 -7.199 1 98.62 94 GLY A CA 1
ATOM 720 C C . GLY A 1 94 ? 4.953 -11.422 -7.75 1 98.62 94 GLY A C 1
ATOM 721 O O . GLY A 1 94 ? 4.527 -12.57 -7.883 1 98.62 94 GLY A O 1
ATOM 722 N N . ILE A 1 95 ? 6.164 -10.977 -8.164 1 98.56 95 ILE A N 1
ATOM 723 C CA . ILE A 1 95 ? 7.152 -12 -8.477 1 98.56 95 ILE A CA 1
ATOM 724 C C . ILE A 1 95 ? 7.324 -12.938 -7.285 1 98.56 95 ILE A C 1
ATOM 726 O O . ILE A 1 95 ? 7.297 -14.156 -7.438 1 98.56 95 ILE A O 1
ATOM 730 N N . LEU A 1 96 ? 7.461 -12.336 -6.102 1 98.69 96 LEU A N 1
ATOM 731 C CA . LEU A 1 96 ? 7.551 -13.102 -4.859 1 98.69 96 LEU A CA 1
ATOM 732 C C . LEU A 1 96 ? 8.547 -14.242 -4.992 1 98.69 96 LEU A C 1
ATOM 734 O O . LEU A 1 96 ? 8.203 -15.398 -4.73 1 98.69 96 LEU A O 1
ATOM 738 N N . PHE A 1 97 ? 9.773 -13.812 -5.281 1 98.62 97 PHE A N 1
ATOM 739 C CA . PHE A 1 97 ? 10.891 -14.727 -5.492 1 98.62 97 PHE A CA 1
ATOM 740 C C . PHE A 1 97 ? 11.062 -15.664 -4.301 1 98.62 97 PHE A C 1
ATOM 742 O O . PHE A 1 97 ? 11.266 -15.203 -3.172 1 98.62 97 PHE A O 1
ATOM 749 N N . SER A 1 98 ? 11.047 -17 -4.578 1 98.56 98 SER A N 1
ATOM 750 C CA . SER A 1 98 ? 10.977 -17.984 -3.506 1 98.56 98 SER A CA 1
ATOM 751 C C . SER A 1 98 ? 12.172 -17.859 -2.568 1 98.56 98 SER A C 1
ATOM 753 O O . SER A 1 98 ? 12.055 -18.094 -1.362 1 98.56 98 SER A O 1
ATOM 755 N N . ARG A 1 99 ? 13.289 -17.469 -3.053 1 97.81 99 ARG A N 1
ATOM 756 C CA . ARG A 1 99 ? 14.477 -17.375 -2.211 1 97.81 99 ARG A CA 1
ATOM 757 C C . ARG A 1 99 ? 14.359 -16.219 -1.214 1 97.81 99 ARG A C 1
ATOM 759 O O . ARG A 1 99 ? 14.938 -16.281 -0.128 1 97.81 99 ARG A O 1
ATOM 766 N N . HIS A 1 100 ? 13.664 -15.203 -1.539 1 98.62 100 HIS A N 1
ATOM 767 C CA . HIS A 1 100 ? 13.484 -14.078 -0.637 1 98.62 100 HIS A CA 1
ATOM 768 C C . HIS A 1 100 ? 12.227 -14.234 0.207 1 98.62 100 HIS A C 1
ATOM 770 O O . HIS A 1 100 ? 12.258 -14.039 1.423 1 98.62 100 HIS A O 1
ATOM 776 N N . TYR A 1 101 ? 11.148 -14.633 -0.448 1 98.75 101 TYR A N 1
ATOM 777 C CA . TYR A 1 101 ? 9.828 -14.516 0.154 1 98.75 101 TYR A CA 1
ATOM 778 C C . TYR A 1 101 ? 9.328 -15.867 0.651 1 98.75 101 TYR A C 1
ATOM 780 O O . TYR A 1 101 ? 8.289 -15.953 1.303 1 98.75 101 TYR A O 1
ATOM 788 N N . GLY A 1 102 ? 10.07 -16.953 0.387 1 98.75 102 GLY A N 1
ATOM 789 C CA . GLY A 1 102 ? 9.656 -18.312 0.686 1 98.75 102 GLY A CA 1
ATOM 790 C C . GLY A 1 102 ? 9.188 -18.484 2.115 1 98.75 102 GLY A C 1
ATOM 791 O O . GLY A 1 102 ? 8.062 -18.938 2.352 1 98.75 102 GLY A O 1
ATOM 792 N N . PRO A 1 103 ? 9.984 -18.141 3.059 1 98.75 103 PRO A N 1
ATOM 793 C CA . PRO A 1 103 ? 9.586 -18.344 4.457 1 98.75 103 PRO A CA 1
ATOM 794 C C . PRO A 1 103 ? 8.305 -17.594 4.816 1 98.75 103 PRO A C 1
ATOM 796 O O . PRO A 1 103 ? 7.457 -18.125 5.531 1 98.75 103 PRO A O 1
ATOM 799 N N . MET A 1 104 ? 8.156 -16.422 4.391 1 98.88 104 MET A N 1
ATOM 800 C CA . MET A 1 104 ? 6.941 -15.641 4.656 1 98.88 104 MET A CA 1
ATOM 801 C C . MET A 1 104 ? 5.727 -16.297 4.008 1 98.88 104 MET A C 1
ATOM 803 O O . MET A 1 104 ? 4.676 -16.422 4.637 1 98.88 104 MET A O 1
ATOM 807 N N . LEU A 1 105 ? 5.871 -16.734 2.762 1 98.94 105 LEU A N 1
ATOM 808 C CA . LEU A 1 105 ? 4.781 -17.391 2.059 1 98.94 105 LEU A CA 1
ATOM 809 C C . LEU A 1 105 ? 4.395 -18.688 2.758 1 98.94 105 LEU A C 1
ATOM 811 O O . LEU A 1 105 ? 3.211 -19.031 2.818 1 98.94 105 LEU A O 1
ATOM 815 N N . GLU A 1 106 ? 5.395 -19.359 3.262 1 98.88 106 GLU A N 1
ATOM 816 C CA . GLU A 1 106 ? 5.133 -20.594 3.99 1 98.88 106 GLU A CA 1
ATOM 817 C C . GLU A 1 106 ? 4.316 -20.344 5.254 1 98.88 106 GLU A C 1
ATOM 819 O O . GLU A 1 106 ? 3.385 -21.078 5.562 1 98.88 106 GLU A O 1
ATOM 824 N N . ARG A 1 107 ? 4.613 -19.281 5.98 1 98.81 107 ARG A N 1
ATOM 825 C CA . ARG A 1 107 ? 3.854 -18.906 7.172 1 98.81 107 ARG A CA 1
ATOM 826 C C . ARG A 1 107 ? 2.416 -18.547 6.812 1 98.81 107 ARG A C 1
ATOM 828 O O . ARG A 1 107 ? 1.478 -18.953 7.504 1 98.81 107 ARG A O 1
ATOM 835 N N . LEU A 1 108 ? 2.234 -17.844 5.73 1 98.81 108 LEU A N 1
ATOM 836 C CA . LEU A 1 108 ? 0.887 -17.484 5.297 1 98.81 108 LEU A CA 1
ATOM 837 C C . LEU A 1 108 ? 0.088 -18.734 4.934 1 98.81 108 LEU A C 1
ATOM 839 O O . LEU A 1 108 ? -1.093 -18.844 5.277 1 98.81 108 LEU A O 1
ATOM 843 N N . HIS A 1 109 ? 0.747 -19.641 4.258 1 98.69 109 HIS A N 1
ATOM 844 C CA . HIS A 1 109 ? 0.08 -20.875 3.885 1 98.69 109 HIS A CA 1
ATOM 845 C C . HIS A 1 109 ? -0.316 -21.688 5.121 1 98.69 109 HIS A C 1
ATOM 847 O O . HIS A 1 109 ? -1.422 -22.219 5.184 1 98.69 109 HIS A O 1
ATOM 853 N N . ALA A 1 110 ? 0.578 -21.797 6.043 1 98.56 110 ALA A N 1
ATOM 854 C CA . ALA A 1 110 ? 0.329 -22.562 7.262 1 98.56 110 ALA A CA 1
ATOM 855 C C . ALA A 1 110 ? -0.853 -21.984 8.039 1 98.56 110 ALA A C 1
ATOM 857 O O . ALA A 1 110 ? -1.671 -22.734 8.578 1 98.56 110 ALA A O 1
ATOM 858 N N . ASP A 1 111 ? -0.974 -20.703 8.086 1 97.88 111 ASP A N 1
ATOM 859 C CA . ASP A 1 111 ? -1.963 -20.047 8.93 1 97.88 111 ASP A CA 1
ATOM 860 C C . ASP A 1 111 ? -3.314 -19.938 8.227 1 97.88 111 ASP A C 1
ATOM 862 O O . ASP A 1 111 ? -4.363 -20 8.867 1 97.88 111 ASP A O 1
ATOM 866 N N . PHE A 1 112 ? -3.287 -19.828 6.824 1 97.5 112 PHE A N 1
ATOM 867 C CA . PHE A 1 112 ? -4.535 -19.422 6.188 1 97.5 112 PHE A CA 1
ATOM 868 C C . PHE A 1 112 ? -4.879 -20.359 5.031 1 97.5 112 PHE A C 1
ATOM 870 O O . PHE A 1 112 ? -5.953 -20.25 4.438 1 97.5 112 PHE A O 1
ATOM 877 N N . GLY A 1 113 ? -3.963 -21.266 4.707 1 97.94 113 GLY A N 1
ATOM 878 C CA . GLY A 1 113 ? -4.156 -22.031 3.482 1 97.94 113 GLY A CA 1
ATOM 879 C C . GLY A 1 113 ? -4.156 -21.156 2.238 1 97.94 113 GLY A C 1
ATOM 880 O O . GLY A 1 113 ? -3.176 -20.469 1.962 1 97.94 113 GLY A O 1
ATOM 881 N N . GLY A 1 114 ? -5.324 -21.141 1.581 1 97.94 114 GLY A N 1
ATOM 882 C CA . GLY A 1 114 ? -5.465 -20.266 0.434 1 97.94 114 GLY A CA 1
ATOM 883 C C . GLY A 1 114 ? -5.344 -20.984 -0.894 1 97.94 114 GLY A C 1
ATOM 884 O O . GLY A 1 114 ? -5.293 -22.219 -0.934 1 97.94 114 GLY A O 1
ATOM 885 N N . HIS A 1 115 ? -5.418 -20.266 -1.926 1 98.81 115 HIS A N 1
ATOM 886 C CA . HIS A 1 115 ? -5.289 -20.703 -3.311 1 98.81 115 HIS A CA 1
ATOM 887 C C . HIS A 1 115 ? -4.059 -20.094 -3.969 1 98.81 115 HIS A C 1
ATOM 889 O O . HIS A 1 115 ? -3.891 -18.875 -3.975 1 98.81 115 HIS A O 1
ATOM 895 N N . TRP A 1 116 ? -3.246 -20.969 -4.504 1 98.94 116 TRP A N 1
ATOM 896 C CA . TRP A 1 116 ? -1.907 -20.562 -4.93 1 98.94 116 TRP A CA 1
ATOM 897 C C . TRP A 1 116 ? -1.701 -20.844 -6.414 1 98.94 116 TRP A C 1
ATOM 899 O O . TRP A 1 116 ? -1.975 -21.953 -6.887 1 98.94 116 TRP A O 1
ATOM 909 N N . PHE A 1 117 ? -1.237 -19.844 -7.133 1 98.94 117 PHE A N 1
ATOM 910 C CA . PHE A 1 117 ? -1.02 -19.938 -8.57 1 98.94 117 PHE A CA 1
ATOM 911 C C . PHE A 1 117 ? 0.372 -19.438 -8.938 1 98.94 117 PHE A C 1
ATOM 913 O O . PHE A 1 117 ? 0.857 -18.453 -8.375 1 98.94 117 PHE A O 1
ATOM 920 N N . TYR A 1 118 ? 1 -20.141 -9.898 1 98.94 118 TYR A N 1
ATOM 921 C CA . TYR A 1 118 ? 2.254 -19.672 -10.484 1 98.94 118 TYR A CA 1
ATOM 922 C C . TYR A 1 118 ? 2.119 -19.5 -11.992 1 98.94 118 TYR A C 1
ATOM 924 O O . TYR A 1 118 ? 1.773 -20.453 -12.703 1 98.94 118 TYR A O 1
ATOM 932 N N . PHE A 1 119 ? 2.311 -18.312 -12.406 1 98.88 119 PHE A N 1
ATOM 933 C CA . PHE A 1 119 ? 2.295 -18.031 -13.836 1 98.88 119 PHE A CA 1
ATOM 934 C C . PHE A 1 119 ? 3.594 -18.469 -14.5 1 98.88 119 PHE A C 1
ATOM 936 O O . PHE A 1 119 ? 4.598 -17.75 -14.453 1 98.88 119 PHE A O 1
ATOM 943 N N . ASP A 1 120 ? 3.508 -19.625 -15.141 1 98.44 120 ASP A N 1
ATOM 944 C CA . ASP A 1 120 ? 4.66 -20.297 -15.727 1 98.44 120 ASP A CA 1
ATOM 945 C C . ASP A 1 120 ? 4.777 -19.984 -17.219 1 98.44 120 ASP A C 1
ATOM 947 O O . ASP A 1 120 ? 4.395 -20.812 -18.062 1 98.44 120 ASP A O 1
ATOM 951 N N . LEU A 1 121 ? 5.352 -18.875 -17.5 1 98.25 121 LEU A N 1
ATOM 952 C CA . LEU A 1 121 ? 5.535 -18.438 -18.891 1 98.25 121 LEU A CA 1
ATOM 953 C C . LEU A 1 121 ? 7.016 -18.375 -19.25 1 98.25 121 LEU A C 1
ATOM 955 O O . LEU A 1 121 ? 7.84 -17.969 -18.422 1 98.25 121 LEU A O 1
ATOM 959 N N . PRO A 1 122 ? 7.371 -18.734 -20.516 1 97.69 122 PRO A N 1
ATOM 960 C CA . PRO A 1 122 ? 8.758 -18.531 -20.953 1 97.69 122 PRO A CA 1
ATOM 961 C C . PRO A 1 122 ? 9.133 -17.047 -21.016 1 97.69 122 PRO A C 1
ATOM 963 O O . PRO A 1 122 ? 8.266 -16.188 -21.203 1 97.69 122 PRO A O 1
ATOM 966 N N . PHE A 1 123 ? 10.445 -16.844 -20.875 1 97.94 123 PHE A N 1
ATOM 967 C CA . PHE A 1 123 ? 10.961 -15.477 -20.844 1 97.94 123 PHE A CA 1
ATOM 968 C C . PHE A 1 123 ? 10.523 -14.703 -22.078 1 97.94 123 PHE A C 1
ATOM 970 O O . PHE A 1 123 ? 10.047 -13.57 -21.984 1 97.94 123 PHE A O 1
ATOM 977 N N . GLU A 1 124 ? 10.633 -15.32 -23.234 1 97.12 124 GLU A N 1
ATOM 978 C CA . GLU A 1 124 ? 10.328 -14.656 -24.5 1 97.12 124 GLU A CA 1
ATOM 979 C C . GLU A 1 124 ? 8.883 -14.172 -24.531 1 97.12 124 GLU A C 1
ATOM 981 O O . GLU A 1 124 ? 8.594 -13.094 -25.062 1 97.12 124 GLU A O 1
ATOM 986 N N . GLU A 1 125 ? 8.031 -14.953 -23.953 1 96.81 125 GLU A N 1
ATOM 987 C CA . GLU A 1 125 ? 6.617 -14.578 -23.906 1 96.81 125 GLU A CA 1
ATOM 988 C C . GLU A 1 125 ? 6.391 -13.398 -22.969 1 96.81 125 GLU A C 1
ATOM 990 O O . GLU A 1 125 ? 5.594 -12.508 -23.281 1 96.81 125 GLU A O 1
ATOM 995 N N . THR A 1 126 ? 7.051 -13.367 -21.812 1 97.12 126 THR A N 1
ATOM 996 C CA . THR A 1 126 ? 6.887 -12.266 -20.875 1 97.12 126 THR A CA 1
ATOM 997 C C . THR A 1 126 ? 7.395 -10.953 -21.469 1 97.12 126 THR A C 1
ATOM 999 O O . THR A 1 126 ? 6.805 -9.898 -21.25 1 97.12 126 THR A O 1
ATOM 1002 N N . VAL A 1 127 ? 8.43 -11 -22.281 1 97.06 127 VAL A N 1
ATOM 1003 C CA . VAL A 1 127 ? 9 -9.828 -22.938 1 97.06 127 VAL A CA 1
ATOM 1004 C C . VAL A 1 127 ? 8.008 -9.289 -23.969 1 97.06 127 VAL A C 1
ATOM 1006 O O . VAL A 1 127 ? 7.773 -8.078 -24.031 1 97.06 127 VAL A O 1
ATOM 1009 N N . ARG A 1 128 ? 7.477 -10.188 -24.75 1 95.88 128 ARG A N 1
ATOM 1010 C CA . ARG A 1 128 ? 6.508 -9.805 -25.766 1 95.88 128 ARG A CA 1
ATOM 1011 C C . ARG A 1 128 ? 5.324 -9.07 -25.141 1 95.88 128 ARG A C 1
ATOM 1013 O O . ARG A 1 128 ? 4.926 -8.008 -25.625 1 95.88 128 ARG A O 1
ATOM 1020 N N . ARG A 1 129 ? 4.766 -9.555 -24.109 1 94.44 129 ARG A N 1
ATOM 1021 C CA . ARG A 1 129 ? 3.625 -8.961 -23.422 1 94.44 129 ARG A CA 1
ATOM 1022 C C . ARG A 1 129 ? 4.012 -7.629 -22.781 1 94.44 129 ARG A C 1
ATOM 1024 O O . ARG A 1 129 ? 3.219 -6.688 -22.766 1 94.44 129 ARG A O 1
ATOM 1031 N N . HIS A 1 130 ? 5.207 -7.555 -22.219 1 93.69 130 HIS A N 1
ATOM 1032 C CA . HIS A 1 130 ? 5.684 -6.367 -21.516 1 93.69 130 HIS A CA 1
ATOM 1033 C C . HIS A 1 130 ? 5.777 -5.172 -22.453 1 93.69 130 HIS A C 1
ATOM 1035 O O . HIS A 1 130 ? 5.48 -4.043 -22.062 1 93.69 130 HIS A O 1
ATOM 1041 N N . ALA A 1 131 ? 6.102 -5.445 -23.688 1 92.94 131 ALA A N 1
ATOM 1042 C CA . ALA A 1 131 ? 6.348 -4.387 -24.656 1 92.94 131 ALA A CA 1
ATOM 1043 C C . ALA A 1 131 ? 5.098 -3.539 -24.891 1 92.94 131 ALA A C 1
ATOM 1045 O O . ALA A 1 131 ? 5.188 -2.379 -25.297 1 92.94 131 ALA A O 1
ATOM 1046 N N . THR A 1 132 ? 3.9 -4.047 -24.578 1 90.56 132 THR A N 1
ATOM 1047 C CA . THR A 1 132 ? 2.645 -3.354 -24.844 1 90.56 132 THR A CA 1
ATOM 1048 C C . THR A 1 132 ? 2.074 -2.752 -23.562 1 90.56 132 THR A C 1
ATOM 1050 O O . THR A 1 132 ? 0.983 -2.176 -23.578 1 90.56 132 THR A O 1
ATOM 1053 N N . ARG A 1 133 ? 2.812 -2.836 -22.438 1 89.75 133 ARG A N 1
ATOM 1054 C CA . ARG A 1 133 ? 2.314 -2.391 -21.141 1 89.75 133 ARG A CA 1
ATOM 1055 C C . ARG A 1 133 ? 2.889 -1.026 -20.781 1 89.75 133 ARG A C 1
ATOM 1057 O O . ARG A 1 133 ? 4 -0.684 -21.188 1 89.75 133 ARG A O 1
ATOM 1064 N N . PRO A 1 134 ? 2.125 -0.261 -19.938 1 85.5 134 PRO A N 1
ATOM 1065 C CA . PRO A 1 134 ? 2.648 1.022 -19.469 1 85.5 134 PRO A CA 1
ATOM 1066 C C . PRO A 1 134 ? 3.939 0.875 -18.656 1 85.5 134 PRO A C 1
ATOM 1068 O O . PRO A 1 134 ? 4.777 1.779 -18.656 1 85.5 134 PRO A O 1
ATOM 1071 N N . GLN A 1 135 ? 4.148 -0.233 -18.062 1 87 135 GLN A N 1
ATOM 1072 C CA . GLN A 1 135 ? 5.312 -0.482 -17.219 1 87 135 GLN A CA 1
ATOM 1073 C C . GLN A 1 135 ? 6.594 -0.524 -18.047 1 87 135 GLN A C 1
ATOM 1075 O O . GLN A 1 135 ? 7.695 -0.452 -17.484 1 87 135 GLN A O 1
ATOM 1080 N N . ALA A 1 136 ? 6.496 -0.663 -19.344 1 88.69 136 ALA A N 1
ATOM 1081 C CA . ALA A 1 136 ? 7.664 -0.693 -20.219 1 88.69 136 ALA A CA 1
ATOM 1082 C C . ALA A 1 136 ? 8.477 0.594 -20.094 1 88.69 136 ALA A C 1
ATOM 1084 O O . ALA A 1 136 ? 9.68 0.602 -20.359 1 88.69 136 ALA A O 1
ATOM 1085 N N . ALA A 1 137 ? 7.82 1.637 -19.609 1 88 137 ALA A N 1
ATOM 1086 C CA . ALA A 1 137 ? 8.5 2.916 -19.406 1 88 137 ALA A CA 1
ATOM 1087 C C . ALA A 1 137 ? 9.328 2.898 -18.125 1 88 137 ALA A C 1
ATOM 1089 O O . ALA A 1 137 ? 10.273 3.684 -17.984 1 88 137 ALA A O 1
ATOM 1090 N N . ASP A 1 138 ? 9.055 1.983 -17.266 1 89.06 138 ASP A N 1
ATOM 1091 C CA . ASP A 1 138 ? 9.68 1.952 -15.945 1 89.06 138 ASP A CA 1
ATOM 1092 C C . ASP A 1 138 ? 10.883 1.014 -15.93 1 89.06 138 ASP A C 1
ATOM 1094 O O . ASP A 1 138 ? 11.875 1.276 -15.242 1 89.06 138 ASP A O 1
ATOM 1098 N N . PHE A 1 139 ? 10.758 -0.079 -16.625 1 91.38 139 PHE A N 1
ATOM 1099 C CA . PHE A 1 139 ? 11.852 -1.041 -16.719 1 91.38 139 PHE A CA 1
ATOM 1100 C C . PHE A 1 139 ? 11.805 -1.774 -18.062 1 91.38 139 PHE A C 1
ATOM 1102 O O . PHE A 1 139 ? 10.727 -1.938 -18.641 1 91.38 139 PHE A O 1
ATOM 1109 N N . GLY A 1 140 ? 13.039 -2.277 -18.484 1 93.88 140 GLY A N 1
ATOM 1110 C CA . GLY A 1 140 ? 13.133 -2.9 -19.797 1 93.88 140 GLY A CA 1
ATOM 1111 C C . GLY A 1 140 ? 13.523 -4.363 -19.734 1 93.88 140 GLY A C 1
ATOM 1112 O O . GLY A 1 140 ? 13.445 -4.988 -18.672 1 93.88 140 GLY A O 1
ATOM 1113 N N . VAL A 1 141 ? 13.82 -4.867 -20.938 1 95.62 141 VAL A N 1
ATOM 1114 C CA . VAL A 1 141 ? 14.094 -6.285 -21.125 1 95.62 141 VAL A CA 1
ATOM 1115 C C . VAL A 1 141 ? 15.297 -6.699 -20.281 1 95.62 141 VAL A C 1
ATOM 1117 O O . VAL A 1 141 ? 15.32 -7.793 -19.703 1 95.62 141 VAL A O 1
ATOM 1120 N N . GLN A 1 142 ? 16.281 -5.871 -20.188 1 95.44 142 GLN A N 1
ATOM 1121 C CA . GLN A 1 142 ? 17.469 -6.184 -19.406 1 95.44 142 GLN A CA 1
ATOM 1122 C C . GLN A 1 142 ? 17.125 -6.34 -17.922 1 95.44 142 GLN A C 1
ATOM 1124 O O . GLN A 1 142 ? 17.641 -7.234 -17.25 1 95.44 142 GLN A O 1
ATOM 1129 N N . ASP A 1 143 ? 16.297 -5.473 -17.469 1 95.25 143 ASP A N 1
ATOM 1130 C CA . ASP A 1 143 ? 15.805 -5.598 -16.094 1 95.25 143 ASP A CA 1
ATOM 1131 C C . ASP A 1 143 ? 15.062 -6.914 -15.891 1 95.25 143 ASP A C 1
ATOM 1133 O O . ASP A 1 143 ? 15.336 -7.652 -14.945 1 95.25 143 ASP A O 1
ATOM 1137 N N . MET A 1 144 ? 14.203 -7.164 -16.797 1 96.31 144 MET A N 1
ATOM 1138 C CA . MET A 1 144 ? 13.398 -8.375 -16.719 1 96.31 144 MET A CA 1
ATOM 1139 C C . MET A 1 144 ? 14.281 -9.617 -16.703 1 96.31 144 MET A C 1
ATOM 1141 O O . MET A 1 144 ? 14.023 -10.555 -15.945 1 96.31 144 MET A O 1
ATOM 1145 N N . GLN A 1 145 ? 15.281 -9.609 -17.531 1 96.44 145 GLN A N 1
ATOM 1146 C CA . GLN A 1 145 ? 16.188 -10.75 -17.594 1 96.44 145 GLN A CA 1
ATOM 1147 C C . GLN A 1 145 ? 16.922 -10.938 -16.281 1 96.44 145 GLN A C 1
ATOM 1149 O O . GLN A 1 145 ? 17.141 -12.07 -15.836 1 96.44 145 GLN A O 1
ATOM 1154 N N . ALA A 1 146 ? 17.25 -9.859 -15.633 1 95.25 146 ALA A N 1
ATOM 1155 C CA . ALA A 1 146 ? 18.047 -9.891 -14.406 1 95.25 146 ALA A CA 1
ATOM 1156 C C . ALA A 1 146 ? 17.266 -10.547 -13.266 1 95.25 146 ALA A C 1
ATOM 1158 O O . ALA A 1 146 ? 17.859 -11.195 -12.398 1 95.25 146 ALA A O 1
ATOM 1159 N N . TRP A 1 147 ? 15.977 -10.398 -13.281 1 93.75 147 TRP A N 1
ATOM 1160 C CA . TRP A 1 147 ? 15.227 -10.93 -12.141 1 93.75 147 TRP A CA 1
ATOM 1161 C C . TRP A 1 147 ? 14.336 -12.086 -12.57 1 93.75 147 TRP A C 1
ATOM 1163 O O . TRP A 1 147 ? 13.531 -12.586 -11.781 1 93.75 147 TRP A O 1
ATOM 1173 N N . PHE A 1 148 ? 14.523 -12.531 -13.883 1 97.5 148 PHE A N 1
ATOM 1174 C CA . PHE A 1 148 ? 13.734 -13.656 -14.352 1 97.5 148 PHE A CA 1
ATOM 1175 C C . PHE A 1 148 ? 14.125 -14.938 -13.633 1 97.5 148 PHE A C 1
ATOM 1177 O O . PHE A 1 148 ? 15.312 -15.234 -13.484 1 97.5 148 PHE A O 1
ATOM 1184 N N . GLN A 1 149 ? 13.148 -15.609 -13.117 1 95.62 149 GLN A N 1
ATOM 1185 C CA . GLN A 1 149 ? 13.336 -16.922 -12.523 1 95.62 149 GLN A CA 1
ATOM 1186 C C . GLN A 1 149 ? 12.484 -17.984 -13.227 1 95.62 149 GLN A C 1
ATOM 1188 O O . GLN A 1 149 ? 11.258 -17.953 -13.141 1 95.62 149 GLN A O 1
ATOM 1193 N N . ALA A 1 150 ? 13.188 -18.906 -13.883 1 95.38 150 ALA A N 1
ATOM 1194 C CA . ALA A 1 150 ? 12.461 -19.984 -14.562 1 95.38 150 ALA A CA 1
ATOM 1195 C C . ALA A 1 150 ? 11.844 -20.953 -13.555 1 95.38 150 ALA A C 1
ATOM 1197 O O . ALA A 1 150 ? 12.547 -21.547 -12.742 1 95.38 150 ALA A O 1
ATOM 1198 N N . ARG A 1 151 ? 10.516 -21.094 -13.586 1 96 151 ARG A N 1
ATOM 1199 C CA . ARG A 1 151 ? 9.727 -22.062 -12.828 1 96 151 ARG A CA 1
ATOM 1200 C C . ARG A 1 151 ? 10.102 -22.031 -11.352 1 96 151 ARG A C 1
ATOM 1202 O O . ARG A 1 151 ? 10.477 -23.062 -10.789 1 96 151 ARG A O 1
ATOM 1209 N N . ASP A 1 152 ? 9.992 -20.953 -10.719 1 98.19 152 ASP A N 1
ATOM 1210 C CA . ASP A 1 152 ? 10.273 -20.734 -9.305 1 98.19 152 ASP A CA 1
ATOM 1211 C C . ASP A 1 152 ? 9.102 -21.188 -8.43 1 98.19 152 ASP A C 1
ATOM 1213 O O . ASP A 1 152 ? 8.578 -20.40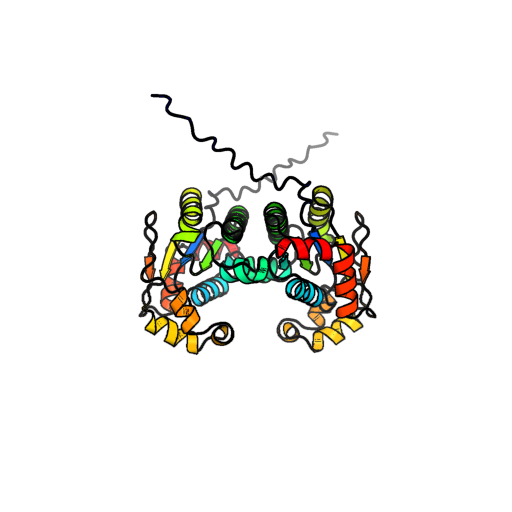6 -7.629 1 98.19 152 ASP A O 1
ATOM 1217 N N . VAL A 1 153 ? 8.766 -22.531 -8.5 1 98.19 153 VAL A N 1
ATOM 1218 C CA . VAL A 1 153 ? 7.617 -23.047 -7.754 1 98.19 153 VAL A CA 1
ATOM 1219 C C . VAL A 1 153 ? 8 -23.25 -6.293 1 98.19 153 VAL A C 1
ATOM 1221 O O . VAL A 1 153 ? 9.18 -23.453 -5.973 1 98.19 153 VAL A O 1
ATOM 1224 N N . LEU A 1 154 ? 7.059 -23.188 -5.434 1 98.62 154 LEU A N 1
ATOM 1225 C CA . LEU A 1 154 ? 7.266 -23.312 -3.994 1 98.62 154 LEU A CA 1
ATOM 1226 C C . LEU A 1 154 ? 7.254 -24.766 -3.559 1 98.62 154 LEU A C 1
ATOM 1228 O O . LEU A 1 154 ? 6.441 -25.562 -4.047 1 98.62 154 LEU A O 1
ATOM 1232 N N . PRO A 1 155 ? 8.055 -25.188 -2.615 1 97.88 155 PRO A N 1
ATOM 1233 C CA . PRO A 1 155 ? 8.156 -26.594 -2.232 1 97.88 155 PRO A CA 1
ATOM 1234 C C . PRO A 1 155 ? 7.086 -27.016 -1.225 1 97.88 155 PRO A C 1
ATOM 1236 O O . PRO A 1 155 ? 6.867 -28.219 -1.015 1 97.88 155 PRO A O 1
ATOM 1239 N N . PHE A 1 156 ? 6.418 -26.156 -0.55 1 98.12 156 PHE A N 1
ATOM 1240 C CA . PHE A 1 156 ? 5.555 -26.5 0.575 1 98.12 156 PHE A CA 1
ATOM 1241 C C . PHE A 1 156 ? 4.09 -26.484 0.157 1 98.12 156 PHE A C 1
ATOM 1243 O O . PHE A 1 156 ? 3.211 -26.828 0.947 1 98.12 156 PHE A O 1
ATOM 1250 N N . VAL A 1 157 ? 3.766 -26.047 -1.021 1 98.31 157 VAL A N 1
ATOM 1251 C CA . VAL A 1 157 ? 2.396 -25.984 -1.519 1 98.31 157 VAL A CA 1
ATOM 1252 C C . VAL A 1 157 ? 2.365 -26.344 -3 1 98.31 157 VAL A C 1
ATOM 1254 O O . VAL A 1 157 ? 3.316 -26.062 -3.734 1 98.31 157 VAL A O 1
ATOM 1257 N N . GLN A 1 158 ? 1.302 -26.953 -3.412 1 97.5 158 GLN A N 1
ATOM 1258 C CA . GLN A 1 158 ? 1.113 -27.219 -4.832 1 97.5 158 GLN A CA 1
ATOM 1259 C C . GLN A 1 158 ? 0.453 -26.047 -5.535 1 97.5 158 GLN A C 1
ATOM 1261 O O . GLN A 1 158 ? -0.774 -25.922 -5.551 1 97.5 158 GLN A O 1
ATOM 1266 N N . GLU A 1 159 ? 1.204 -25.266 -6.125 1 98.69 159 GLU A N 1
ATOM 1267 C CA . GLU A 1 159 ? 0.679 -24.156 -6.91 1 98.69 159 GLU A CA 1
ATOM 1268 C C . GLU A 1 159 ? 0.047 -24.656 -8.211 1 98.69 159 GLU A C 1
ATOM 1270 O O . GLU A 1 159 ? 0.564 -25.578 -8.844 1 98.69 159 GLU A O 1
ATOM 1275 N N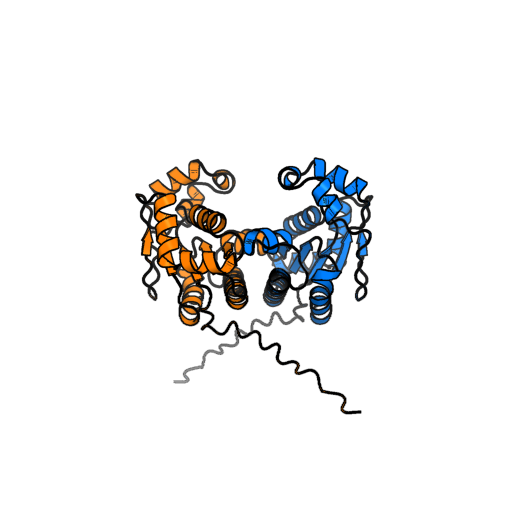 . GLN A 1 160 ? -1.062 -24.125 -8.57 1 98.75 160 GLN A N 1
ATOM 1276 C CA . GLN A 1 160 ? -1.59 -24.359 -9.914 1 98.75 160 GLN A CA 1
ATOM 1277 C C . GLN A 1 160 ? -0.807 -23.547 -10.953 1 98.75 160 GLN A C 1
ATOM 1279 O O . GLN A 1 160 ? -0.645 -22.344 -10.812 1 98.75 160 GLN A O 1
ATOM 1284 N N . LEU A 1 161 ? -0.343 -24.25 -11.961 1 98.62 161 LEU A N 1
ATOM 1285 C CA . LEU A 1 161 ? 0.473 -23.594 -12.977 1 98.62 161 LEU A CA 1
ATOM 1286 C C . LEU A 1 161 ? -0.403 -22.984 -14.07 1 98.62 161 LEU A C 1
ATOM 1288 O O . LEU A 1 161 ? -1.344 -23.625 -14.547 1 98.62 161 LEU A O 1
ATOM 1292 N N . ILE A 1 162 ? -0.176 -21.719 -14.383 1 98.81 162 ILE A N 1
ATOM 1293 C CA . ILE A 1 162 ? -0.82 -21.016 -15.484 1 98.81 162 ILE A CA 1
ATOM 1294 C C . ILE A 1 162 ? 0.17 -20.844 -16.641 1 98.81 162 ILE A C 1
ATOM 1296 O O . ILE A 1 162 ? 1.212 -20.203 -16.484 1 98.81 162 ILE A O 1
ATOM 1300 N N . GLY A 1 163 ? -0.104 -21.359 -17.766 1 98.12 163 GLY A N 1
ATOM 1301 C CA . GLY A 1 163 ? 0.795 -21.297 -18.906 1 98.12 163 GLY A CA 1
ATOM 1302 C C . GLY A 1 163 ? 0.467 -20.172 -19.875 1 98.12 163 GLY A C 1
ATOM 1303 O O . GLY A 1 163 ? -0.536 -19.484 -19.703 1 98.12 163 GLY A O 1
ATOM 1304 N N . PRO A 1 164 ? 1.35 -20.016 -20.875 1 96.88 164 PRO A N 1
ATOM 1305 C CA . PRO A 1 164 ? 1.212 -18.906 -21.812 1 96.88 164 PRO A CA 1
ATOM 1306 C C . PRO A 1 164 ? -0.035 -19.016 -22.688 1 96.88 164 PRO A C 1
ATOM 1308 O O . PRO A 1 164 ? -0.476 -18.016 -23.266 1 96.88 164 PRO A O 1
ATOM 1311 N N . ALA A 1 165 ? -0.683 -20.172 -22.797 1 97.19 165 ALA A N 1
ATOM 1312 C CA . ALA A 1 165 ? -1.844 -20.359 -23.656 1 97.19 165 ALA A CA 1
ATOM 1313 C C . ALA A 1 165 ? -3.127 -19.922 -22.969 1 97.19 165 ALA A C 1
ATOM 1315 O O . ALA A 1 165 ? -4.168 -19.766 -23.609 1 97.19 165 ALA A O 1
ATOM 1316 N N . SER A 1 166 ? -3.076 -19.75 -21.656 1 97.69 166 SER A N 1
ATOM 1317 C CA . SER A 1 166 ? -4.262 -19.344 -20.906 1 97.69 166 SER A CA 1
ATOM 1318 C C . SER A 1 166 ? -4.547 -17.859 -21.094 1 97.69 166 SER A C 1
ATOM 1320 O O . SER A 1 166 ? -3.689 -17.016 -20.828 1 97.69 166 SER A O 1
ATOM 1322 N N . SER A 1 167 ? -5.738 -17.5 -21.562 1 97.56 167 SER A N 1
ATOM 1323 C CA . SER A 1 167 ? -6.133 -16.109 -21.734 1 97.56 167 SER A CA 1
ATOM 1324 C C . SER A 1 167 ? -6.422 -15.445 -20.375 1 97.56 167 SER A C 1
ATOM 1326 O O . SER A 1 167 ? -6.562 -16.125 -19.375 1 97.56 167 SER A O 1
ATOM 1328 N N . LEU A 1 168 ? -6.473 -14.188 -20.422 1 98 168 LEU A N 1
ATOM 1329 C CA . LEU A 1 168 ? -6.848 -13.445 -19.234 1 98 168 LEU A CA 1
ATOM 1330 C C . LEU A 1 168 ? -8.195 -13.914 -18.703 1 98 168 LEU A C 1
ATOM 1332 O O . LEU A 1 168 ? -8.344 -14.148 -17.5 1 98 168 LEU A O 1
ATOM 1336 N N . ALA A 1 169 ? -9.172 -14.031 -19.609 1 98.38 169 ALA A N 1
ATOM 1337 C CA . ALA A 1 169 ? -10.523 -14.438 -19.219 1 98.38 169 ALA A CA 1
ATOM 1338 C C . ALA A 1 169 ? -10.516 -15.844 -18.625 1 98.38 169 ALA A C 1
ATOM 1340 O O . ALA A 1 169 ? -11.125 -16.078 -17.578 1 98.38 169 ALA A O 1
ATOM 1341 N N . ASP A 1 170 ? -9.781 -16.766 -19.219 1 98.56 170 ASP A N 1
ATOM 1342 C CA . ASP A 1 170 ? -9.719 -18.141 -18.734 1 98.56 170 ASP A CA 1
ATOM 1343 C C . ASP A 1 170 ? -9.031 -18.234 -17.375 1 98.56 170 ASP A C 1
ATOM 1345 O O . ASP A 1 170 ? -9.5 -18.938 -16.484 1 98.56 170 ASP A O 1
ATOM 1349 N N . THR A 1 171 ? -7.895 -17.547 -17.281 1 98.81 171 THR A N 1
ATOM 1350 C CA . THR A 1 171 ? -7.152 -17.562 -16.031 1 98.81 171 THR A CA 1
ATOM 1351 C C . THR A 1 171 ? -7.988 -16.969 -14.898 1 98.81 171 THR A C 1
ATOM 1353 O O . THR A 1 171 ? -8.039 -17.516 -13.797 1 98.81 171 THR A O 1
ATOM 1356 N N . THR A 1 172 ? -8.641 -15.828 -15.156 1 98.81 172 THR A N 1
ATOM 1357 C CA . THR A 1 172 ? -9.492 -15.188 -14.156 1 98.81 172 THR A CA 1
ATOM 1358 C C . THR A 1 172 ? -10.602 -16.141 -13.703 1 98.81 172 THR A C 1
ATOM 1360 O O . THR A 1 172 ? -10.867 -16.25 -12.508 1 98.81 172 THR A O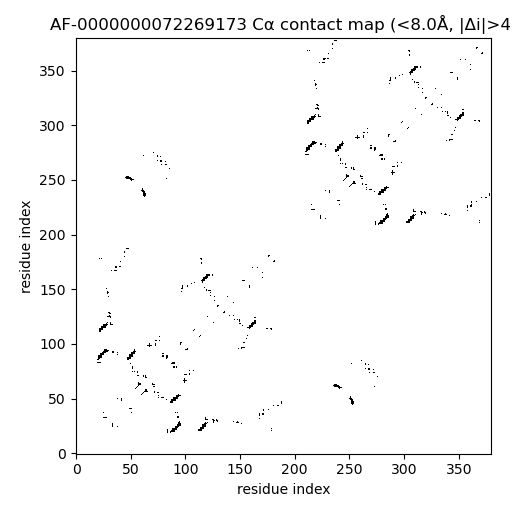 1
ATOM 1363 N N . ALA A 1 173 ? -11.234 -16.828 -14.664 1 98.56 173 ALA A N 1
ATOM 1364 C CA . ALA A 1 173 ? -12.289 -17.797 -14.344 1 98.56 173 ALA A CA 1
ATOM 1365 C C . ALA A 1 173 ? -11.75 -18.938 -13.492 1 98.56 173 ALA A C 1
ATOM 1367 O O . ALA A 1 173 ? -12.414 -19.375 -12.555 1 98.56 173 ALA A O 1
ATOM 1368 N N . GLN A 1 174 ? -10.594 -19.375 -13.852 1 98.62 174 GLN A N 1
ATOM 1369 C CA . GLN A 1 174 ? -9.969 -20.453 -13.109 1 98.62 174 GLN A CA 1
ATOM 1370 C C . GLN A 1 174 ? -9.711 -20.062 -11.656 1 98.62 174 GLN A C 1
ATOM 1372 O O . GLN A 1 174 ? -10.016 -20.812 -10.734 1 98.62 174 GLN A O 1
ATOM 1377 N N . VAL A 1 175 ? -9.125 -18.875 -11.438 1 98.81 175 VAL A N 1
ATOM 1378 C CA . VAL A 1 175 ? -8.844 -18.391 -10.086 1 98.81 175 VAL A CA 1
ATOM 1379 C C . VAL A 1 175 ? -10.156 -18.188 -9.336 1 98.81 175 VAL A C 1
ATOM 1381 O O . VAL A 1 175 ? -10.281 -18.562 -8.172 1 98.81 175 VAL A O 1
ATOM 1384 N N . TRP A 1 176 ? -11.133 -17.594 -9.992 1 98.31 176 TRP A N 1
ATOM 1385 C CA . TRP A 1 176 ? -12.445 -17.312 -9.43 1 98.31 176 TRP A CA 1
ATOM 1386 C C . TRP A 1 176 ? -13.109 -18.578 -8.906 1 98.31 176 TRP A C 1
ATOM 1388 O O . TRP A 1 176 ? -13.609 -18.609 -7.781 1 98.31 176 TRP A O 1
ATOM 1398 N N . GLN A 1 177 ? -13.062 -19.594 -9.695 1 97.75 177 GLN A N 1
ATOM 1399 C CA . GLN A 1 177 ? -13.695 -20.859 -9.352 1 97.75 177 GLN A CA 1
ATOM 1400 C C . GLN A 1 177 ? -12.938 -21.562 -8.227 1 97.75 177 GLN A C 1
ATOM 1402 O O . GLN A 1 177 ? -13.555 -22.078 -7.293 1 97.75 177 GLN A O 1
ATOM 1407 N N . ALA A 1 178 ? -11.648 -21.594 -8.375 1 97.75 178 ALA A N 1
ATOM 1408 C CA . ALA A 1 178 ? -10.828 -22.266 -7.367 1 97.75 178 ALA A CA 1
ATOM 1409 C C . ALA A 1 178 ? -11.031 -21.641 -5.988 1 97.75 178 ALA A C 1
ATOM 1411 O O . ALA A 1 178 ? -11.047 -22.344 -4.977 1 97.75 178 ALA A O 1
ATOM 1412 N N . ALA A 1 179 ? -11.227 -20.344 -5.93 1 97.06 179 ALA A N 1
ATOM 1413 C CA . ALA A 1 179 ? -11.336 -19.625 -4.66 1 97.06 179 ALA A CA 1
ATOM 1414 C C . ALA A 1 179 ? -12.781 -19.578 -4.176 1 97.06 179 ALA A C 1
ATOM 1416 O O . ALA A 1 179 ? -13.062 -19.062 -3.094 1 97.06 179 ALA A O 1
ATOM 1417 N N . GLY A 1 180 ? -13.703 -20.078 -4.934 1 95.25 180 GLY A N 1
ATOM 1418 C CA . GLY A 1 180 ? -15.102 -20.109 -4.551 1 95.25 180 GLY A CA 1
ATOM 1419 C C . GLY A 1 180 ? -15.703 -18.719 -4.414 1 95.25 180 GLY A C 1
ATOM 1420 O O . GLY A 1 180 ? -16.484 -18.453 -3.492 1 95.25 180 GLY A O 1
ATOM 1421 N N . LEU A 1 181 ? -15.352 -17.828 -5.328 1 95.69 181 LEU A N 1
ATOM 1422 C CA . LEU A 1 181 ? -15.719 -16.422 -5.16 1 95.69 181 LEU A CA 1
ATOM 1423 C C . LEU A 1 181 ? -17.188 -16.188 -5.527 1 95.69 181 LEU A C 1
ATOM 1425 O O . LEU A 1 181 ? -17.781 -15.188 -5.133 1 95.69 181 LEU A O 1
ATOM 1429 N N . ASP A 1 182 ? -17.828 -17.094 -6.242 1 91.31 182 ASP A N 1
ATOM 1430 C CA . ASP A 1 182 ? -19.25 -16.969 -6.535 1 91.31 182 ASP A CA 1
ATOM 1431 C C . ASP A 1 182 ? -20.078 -16.938 -5.25 1 91.31 182 ASP A C 1
ATOM 1433 O O . ASP A 1 182 ? -21 -16.141 -5.121 1 91.31 182 ASP A O 1
ATOM 1437 N N . LEU A 1 183 ? -19.734 -17.75 -4.41 1 83.88 183 LEU A N 1
ATOM 1438 C CA . LEU A 1 183 ? -20.484 -17.875 -3.158 1 83.88 183 LEU A CA 1
ATOM 1439 C C . LEU A 1 183 ? -20.281 -16.625 -2.289 1 83.88 183 LEU A C 1
ATOM 1441 O O . LEU A 1 183 ? -21.219 -16.172 -1.631 1 83.88 183 LEU A O 1
ATOM 1445 N N . LEU A 1 184 ? -19.141 -16.125 -2.342 1 84.69 184 LEU A N 1
ATOM 1446 C CA . LEU A 1 184 ? -18.781 -14.977 -1.503 1 84.69 184 LEU A CA 1
ATOM 1447 C C . LEU A 1 184 ? -19.328 -13.68 -2.1 1 84.69 184 LEU A C 1
ATOM 1449 O O . LEU A 1 184 ? -19.672 -12.75 -1.365 1 84.69 184 LEU A O 1
ATOM 1453 N N . PHE A 1 185 ? -19.297 -13.633 -3.324 1 77.75 185 PHE A N 1
ATOM 1454 C CA . PHE A 1 185 ? -19.797 -12.477 -4.051 1 77.75 185 PHE A CA 1
ATOM 1455 C C . PHE A 1 185 ? -21.266 -12.234 -3.746 1 77.75 185 PHE A C 1
ATOM 1457 O O . PHE A 1 185 ? -21.688 -11.094 -3.559 1 77.75 185 PHE A O 1
ATOM 1464 N N . THR A 1 186 ? -22.016 -13.211 -3.701 1 68.94 186 THR A N 1
ATOM 1465 C CA . THR A 1 186 ? -23.453 -13.133 -3.428 1 68.94 186 THR A CA 1
ATOM 1466 C C . THR A 1 186 ? -23.703 -12.688 -1.989 1 68.94 186 THR A C 1
ATOM 1468 O O . THR A 1 186 ? -24.625 -11.914 -1.724 1 68.94 186 THR A O 1
ATOM 1471 N N . ARG A 1 187 ? -22.828 -13.023 -1.153 1 64.12 187 ARG A N 1
ATOM 1472 C CA . ARG A 1 187 ? -22.953 -12.688 0.26 1 64.12 187 ARG A CA 1
ATOM 1473 C C . ARG A 1 187 ? -22.562 -11.242 0.516 1 64.12 187 ARG A C 1
ATOM 1475 O O . ARG A 1 187 ? -23.125 -10.57 1.38 1 64.12 187 ARG A O 1
ATOM 1482 N N . ALA A 1 188 ? -21.594 -10.805 -0.173 1 61.91 188 ALA A N 1
ATOM 1483 C CA . ALA A 1 188 ? -21.094 -9.445 0.011 1 61.91 188 ALA A CA 1
ATOM 1484 C C . ALA A 1 188 ? -22.109 -8.414 -0.47 1 61.91 188 ALA A C 1
ATOM 1486 O O . ALA A 1 188 ? -22.109 -7.27 -0.014 1 61.91 188 ALA A O 1
ATOM 1487 N N . ARG A 1 189 ? -22.922 -8.727 -1.394 1 57.47 189 ARG A N 1
ATOM 1488 C CA . ARG A 1 189 ? -23.891 -7.797 -1.949 1 57.47 189 ARG A CA 1
ATOM 1489 C C . ARG A 1 189 ? -25.188 -7.812 -1.137 1 57.47 189 ARG A C 1
ATOM 1491 O O . ARG A 1 189 ? -26.062 -6.969 -1.339 1 57.47 189 ARG A O 1
ATOM 1498 N N . ARG A 1 190 ? -25.281 -8.703 -0.247 1 47.44 190 ARG A N 1
ATOM 1499 C CA . ARG A 1 190 ? -26.469 -8.742 0.604 1 47.44 190 ARG A CA 1
ATOM 1500 C C . ARG A 1 190 ? -26.266 -7.922 1.872 1 47.44 190 ARG A C 1
ATOM 1502 O O . ARG A 1 190 ? -25.156 -7.871 2.406 1 47.44 190 ARG A O 1
ATOM 1509 N N . MET B 1 1 ? 46 -29.953 23.859 1 26.23 1 MET B N 1
ATOM 1510 C CA . MET B 1 1 ? 45.906 -28.922 22.844 1 26.23 1 MET B CA 1
ATOM 1511 C C . MET B 1 1 ? 44.625 -28.094 23.031 1 26.23 1 MET B C 1
ATOM 1513 O O . MET B 1 1 ? 43.531 -28.656 23.094 1 26.23 1 MET B O 1
ATOM 1517 N N . ILE B 1 2 ? 44.656 -26.828 23.656 1 25.42 2 ILE B N 1
ATOM 1518 C CA . ILE B 1 2 ? 43.719 -25.906 24.281 1 25.42 2 ILE B CA 1
ATOM 1519 C C . ILE B 1 2 ? 42.812 -25.297 23.234 1 25.42 2 ILE B C 1
ATOM 1521 O O . ILE B 1 2 ? 43.25 -24.625 22.312 1 25.42 2 ILE B O 1
ATOM 1525 N N . TRP B 1 3 ? 41.781 -26.031 22.703 1 23.61 3 TRP B N 1
ATOM 1526 C CA . TRP B 1 3 ? 40.875 -25.531 21.703 1 23.61 3 TRP B CA 1
ATOM 1527 C C . TRP B 1 3 ? 40.281 -24.188 22.125 1 23.61 3 TRP B C 1
ATOM 1529 O O . TRP B 1 3 ? 39.562 -24.109 23.125 1 23.61 3 TRP B O 1
ATOM 1539 N N . ALA B 1 4 ? 41.094 -23.031 21.984 1 28.45 4 ALA B N 1
ATOM 1540 C CA . ALA B 1 4 ? 40.719 -21.656 22.234 1 28.45 4 ALA B CA 1
ATOM 1541 C C . ALA B 1 4 ? 39.375 -21.328 21.578 1 28.45 4 ALA B C 1
ATOM 1543 O O . ALA B 1 4 ? 39.156 -21.609 20.406 1 28.45 4 ALA B O 1
ATOM 1544 N N . THR B 1 5 ? 38.219 -21.297 22.344 1 28.72 5 THR B N 1
ATOM 1545 C CA . THR B 1 5 ? 36.844 -20.938 22.141 1 28.72 5 THR B CA 1
ATOM 1546 C C . THR B 1 5 ? 36.719 -19.562 21.484 1 28.72 5 THR B C 1
ATOM 1548 O O . THR B 1 5 ? 37.219 -18.578 22 1 28.72 5 THR B O 1
ATOM 1551 N N . LEU B 1 6 ? 36.625 -19.469 20.188 1 31.11 6 LEU B N 1
ATOM 1552 C CA . LEU B 1 6 ? 36.531 -18.234 19.422 1 31.11 6 LEU B CA 1
ATOM 1553 C C . LEU B 1 6 ? 35.438 -17.328 20 1 31.11 6 LEU B C 1
ATOM 1555 O O . LEU B 1 6 ? 34.344 -17.797 20.312 1 31.11 6 LEU B O 1
ATOM 1559 N N . PRO B 1 7 ? 35.812 -16.156 20.734 1 28.86 7 PRO B N 1
ATOM 1560 C CA . PRO B 1 7 ? 34.844 -15.234 21.359 1 28.86 7 PRO B CA 1
ATOM 1561 C C . PRO B 1 7 ? 33.812 -14.688 20.375 1 28.86 7 PRO B C 1
ATOM 1563 O O . PRO B 1 7 ? 34.156 -14.305 19.266 1 28.86 7 PRO B O 1
ATOM 1566 N N . SER B 1 8 ? 32.562 -15.258 20.203 1 28.84 8 SER B N 1
ATOM 1567 C CA . SER B 1 8 ? 31.391 -14.859 19.453 1 28.84 8 SER B CA 1
ATOM 1568 C C . SER B 1 8 ? 30.984 -13.43 19.781 1 28.84 8 SER B C 1
ATOM 1570 O O . SER B 1 8 ? 29.797 -13.094 19.734 1 28.84 8 SER B O 1
ATOM 1572 N N . ASP B 1 9 ? 31.797 -12.531 20.375 1 29.42 9 ASP B N 1
ATOM 1573 C CA . ASP B 1 9 ? 31.422 -11.203 20.844 1 29.42 9 ASP B CA 1
ATOM 1574 C C . ASP B 1 9 ? 31.062 -10.297 19.672 1 29.42 9 ASP B C 1
ATOM 1576 O O . ASP B 1 9 ? 31.641 -9.227 19.5 1 29.42 9 ASP B O 1
ATOM 1580 N N . CYS B 1 10 ? 30.734 -10.703 18.516 1 27.72 10 CYS B N 1
ATOM 1581 C CA . CYS B 1 10 ? 30.484 -9.617 17.578 1 27.72 10 CYS B CA 1
ATOM 1582 C C . CYS B 1 10 ? 29.391 -8.695 18.094 1 27.72 10 CYS B C 1
ATOM 1584 O O . CYS B 1 10 ? 28.219 -8.906 17.797 1 27.72 10 CYS B O 1
ATOM 1586 N N . ARG B 1 11 ? 29.391 -8.266 19.328 1 28.06 11 ARG B N 1
ATOM 1587 C CA . ARG B 1 11 ? 28.5 -7.199 19.781 1 28.06 11 ARG B CA 1
ATOM 1588 C C . ARG B 1 11 ? 28.625 -5.973 18.875 1 28.06 11 ARG B C 1
ATOM 1590 O O . ARG B 1 11 ? 29.688 -5.344 18.812 1 28.06 11 ARG B O 1
ATOM 1597 N N . ILE B 1 12 ? 28.094 -5.945 17.703 1 32.97 12 ILE B N 1
ATOM 1598 C CA . ILE B 1 12 ? 28 -4.68 16.984 1 32.97 12 ILE B CA 1
ATOM 1599 C C . ILE B 1 12 ? 27.688 -3.553 17.969 1 32.97 12 ILE B C 1
ATOM 1601 O O . ILE B 1 12 ? 26.656 -3.562 18.641 1 32.97 12 ILE B O 1
ATOM 1605 N N . LEU B 1 13 ? 28.594 -2.932 18.688 1 34.66 13 LEU B N 1
ATOM 1606 C CA . LEU B 1 13 ? 28.641 -1.711 19.484 1 34.66 13 LEU B CA 1
ATOM 1607 C C . LEU B 1 13 ? 27.875 -0.58 18.797 1 34.66 13 LEU B C 1
ATOM 1609 O O . LEU B 1 13 ? 27.984 0.579 19.203 1 34.66 13 LEU B O 1
ATOM 1613 N N . SER B 1 14 ? 27.703 -0.445 17.562 1 37.91 14 SER B N 1
ATOM 1614 C CA . SER B 1 14 ? 27.328 0.915 17.172 1 37.91 14 SER B CA 1
ATOM 1615 C C . SER B 1 14 ? 26.203 1.449 18.047 1 37.91 14 SER B C 1
ATOM 1617 O O . SER B 1 14 ? 25.031 1.145 17.797 1 37.91 14 SER B O 1
ATOM 1619 N N . GLY B 1 15 ? 26.234 1.595 19.344 1 39.41 15 GLY B N 1
ATOM 1620 C CA . GLY B 1 15 ? 25.562 1.764 20.625 1 39.41 15 GLY B CA 1
ATOM 1621 C C . GLY B 1 15 ? 24.797 3.068 20.734 1 39.41 15 GLY B C 1
ATOM 1622 O O . GLY B 1 15 ? 24.391 3.473 21.828 1 39.41 15 GLY B O 1
ATOM 1623 N N . GLY B 1 16 ? 25.156 4.191 19.984 1 41.69 16 GLY B N 1
ATOM 1624 C CA . GLY B 1 16 ? 24.438 5.391 20.375 1 41.69 16 GLY B CA 1
ATOM 1625 C C . GLY B 1 16 ? 22.922 5.199 20.375 1 41.69 16 GLY B C 1
ATOM 1626 O O . GLY B 1 16 ? 22.422 4.211 19.828 1 41.69 16 GLY B O 1
ATOM 1627 N N . PRO B 1 17 ? 22.188 5.918 21.422 1 44.28 17 PRO B N 1
ATOM 1628 C CA . PRO B 1 17 ? 20.734 5.762 21.469 1 44.28 17 PRO B CA 1
ATOM 1629 C C . PRO B 1 17 ? 20.094 5.781 20.078 1 44.28 17 PRO B C 1
ATOM 1631 O O . PRO B 1 17 ? 20.391 6.664 19.281 1 44.28 17 PRO B O 1
ATOM 1634 N N . LYS B 1 18 ? 20 4.746 19.469 1 57.19 18 LYS B N 1
ATOM 1635 C CA . LYS B 1 18 ? 19.328 4.684 18.172 1 57.19 18 LYS B CA 1
ATOM 1636 C C . LYS B 1 18 ? 18.016 5.461 18.203 1 57.19 18 LYS B C 1
ATOM 1638 O O . LYS B 1 18 ? 17.078 5.09 18.922 1 57.19 18 LYS B O 1
ATOM 1643 N N . TRP B 1 19 ? 18.031 6.91 18.094 1 64.38 19 TRP B N 1
ATOM 1644 C CA . TRP B 1 19 ? 16.797 7.668 18.031 1 64.38 19 TRP B CA 1
ATOM 1645 C C . TRP B 1 19 ? 15.805 7.027 17.062 1 64.38 19 TRP B C 1
ATOM 1647 O O . TRP B 1 19 ? 16.188 6.633 15.961 1 64.38 19 TRP B O 1
ATOM 1657 N N . PRO B 1 20 ? 14.633 6.727 17.656 1 84.06 20 PRO B N 1
ATOM 1658 C CA . PRO B 1 20 ? 13.633 6.137 16.75 1 84.06 20 PRO B CA 1
ATOM 1659 C C . PRO B 1 20 ? 13.32 7.023 15.555 1 84.06 20 PRO B C 1
ATOM 1661 O O . PRO B 1 20 ? 13.352 8.25 15.664 1 84.06 20 PRO B O 1
ATOM 1664 N N . PRO B 1 21 ? 13.305 6.469 14.367 1 92.69 21 PRO B N 1
ATOM 1665 C CA . PRO B 1 21 ? 12.953 7.277 13.195 1 92.69 21 PRO B CA 1
ATOM 1666 C C . PRO B 1 21 ? 11.648 8.047 13.391 1 92.69 21 PRO B C 1
ATOM 1668 O O . PRO B 1 21 ? 10.734 7.57 14.062 1 92.69 21 PRO B O 1
ATOM 1671 N N . PRO B 1 22 ? 11.625 9.203 12.891 1 96.69 22 PRO B N 1
ATOM 1672 C CA . PRO B 1 22 ? 10.445 10.031 13.148 1 96.69 22 PRO B CA 1
ATOM 1673 C C . PRO B 1 22 ? 9.25 9.648 12.281 1 96.69 22 PRO B C 1
ATOM 1675 O O . PRO B 1 22 ? 9.43 9.18 11.148 1 96.69 22 PRO B O 1
ATOM 1678 N N . LEU B 1 23 ? 8.062 9.898 12.836 1 98.69 23 LEU B N 1
ATOM 1679 C CA . LEU B 1 23 ? 6.801 9.953 12.109 1 98.69 23 LEU B CA 1
ATOM 1680 C C . LEU B 1 23 ? 6.516 11.367 11.609 1 98.69 23 LEU B C 1
ATOM 1682 O O . LEU B 1 23 ? 6.66 12.336 12.359 1 98.69 23 LEU B O 1
ATOM 1686 N N . ILE B 1 24 ? 6.219 11.523 10.328 1 98.94 24 ILE B N 1
ATOM 1687 C CA . ILE B 1 24 ? 5.781 12.781 9.719 1 98.94 24 ILE B CA 1
ATOM 1688 C C . ILE B 1 24 ? 4.371 12.617 9.156 1 98.94 24 ILE B C 1
ATOM 1690 O O . ILE B 1 24 ? 4.129 11.742 8.32 1 98.94 24 ILE B O 1
ATOM 1694 N N . VAL B 1 25 ? 3.441 13.43 9.641 1 98.94 25 VAL B N 1
ATOM 1695 C CA . VAL B 1 25 ? 2.059 13.32 9.195 1 98.94 25 VAL B CA 1
ATOM 1696 C C . VAL B 1 25 ? 1.668 14.578 8.422 1 98.94 25 VAL B C 1
ATOM 1698 O O . VAL B 1 25 ? 1.804 15.695 8.93 1 98.94 25 VAL B O 1
ATOM 1701 N N . LEU B 1 26 ? 1.245 14.414 7.188 1 98.94 26 LEU B N 1
ATOM 1702 C CA . LEU B 1 26 ? 0.769 15.477 6.312 1 98.94 26 LEU B CA 1
ATOM 1703 C C . LEU B 1 26 ? -0.725 15.328 6.043 1 98.94 26 LEU B C 1
ATOM 1705 O O . LEU B 1 26 ? -1.146 14.406 5.34 1 98.94 26 LEU B O 1
ATOM 1709 N N . ARG B 1 27 ? -1.514 16.25 6.629 1 98.94 27 ARG B N 1
ATOM 1710 C CA . ARG B 1 27 ? -2.965 16.219 6.473 1 98.94 27 ARG B CA 1
ATOM 1711 C C . ARG B 1 27 ? -3.457 17.438 5.707 1 98.94 27 ARG B C 1
ATOM 1713 O O . ARG B 1 27 ? -2.816 18.5 5.73 1 98.94 27 ARG B O 1
ATOM 1720 N N . GLY B 1 28 ? -4.594 17.281 5.043 1 98.56 28 GLY B N 1
ATOM 1721 C CA . GLY B 1 28 ? -5.238 18.375 4.336 1 98.56 28 GLY B CA 1
ATOM 1722 C C . GLY B 1 28 ? -6.086 17.906 3.166 1 98.56 28 GLY B C 1
ATOM 1723 O O . GLY B 1 28 ? -6.004 16.75 2.758 1 98.56 28 GLY B O 1
ATOM 1724 N N . ASN B 1 29 ? -6.828 18.859 2.617 1 98.12 29 ASN B N 1
ATOM 1725 C CA . ASN B 1 29 ? -7.773 18.531 1.554 1 98.12 29 ASN B CA 1
ATOM 1726 C C . ASN B 1 29 ? -7.055 18.203 0.25 1 98.12 29 ASN B C 1
ATOM 1728 O O . ASN B 1 29 ? -5.855 18.453 0.113 1 98.12 29 ASN B O 1
ATOM 1732 N N . SER B 1 30 ? -7.84 17.484 -0.663 1 96.62 30 SER B N 1
ATOM 1733 C CA . SER B 1 30 ? -7.305 17.188 -1.986 1 96.62 30 SER B CA 1
ATOM 1734 C C . SER B 1 30 ? -6.812 18.453 -2.682 1 96.62 30 SER B C 1
ATOM 1736 O O . SER B 1 30 ? -7.449 19.5 -2.586 1 96.62 30 SER B O 1
ATOM 1738 N N . GLY B 1 31 ? -5.66 18.375 -3.369 1 96.12 31 GLY B N 1
ATOM 1739 C CA . GLY B 1 31 ? -5.129 19.5 -4.105 1 96.12 31 GLY B CA 1
ATOM 1740 C C . GLY B 1 31 ? -4.305 20.438 -3.246 1 96.12 31 GLY B C 1
ATOM 1741 O O . GLY B 1 31 ? -3.805 21.469 -3.729 1 96.12 31 GLY B O 1
ATOM 1742 N N . SER B 1 32 ? -4.117 20.109 -1.994 1 97.44 32 SER B N 1
ATOM 1743 C CA . SER B 1 32 ? -3.465 21.031 -1.068 1 97.44 32 SER B CA 1
ATOM 1744 C C . SER B 1 32 ? -1.947 20.906 -1.143 1 97.44 32 SER B C 1
ATOM 1746 O O . SER B 1 32 ? -1.224 21.75 -0.612 1 97.44 32 SER B O 1
ATOM 1748 N N . GLY B 1 33 ? -1.418 19.844 -1.73 1 96.94 33 GLY B N 1
ATOM 1749 C CA . GLY B 1 33 ? 0.018 19.75 -1.943 1 96.94 33 GLY B CA 1
ATOM 1750 C C . GLY B 1 33 ? 0.677 18.688 -1.071 1 96.94 33 GLY B C 1
ATOM 1751 O O . GLY B 1 33 ? 1.889 18.484 -1.156 1 96.94 33 GLY B O 1
ATOM 1752 N N . LYS B 1 34 ? -0.055 17.953 -0.293 1 97.81 34 LYS B N 1
ATOM 1753 C CA . LYS B 1 34 ? 0.48 16.938 0.62 1 97.81 34 LYS B CA 1
ATOM 1754 C C . LYS B 1 34 ? 1.352 15.938 -0.124 1 97.81 34 LYS B C 1
ATOM 1756 O O . LYS B 1 34 ? 2.492 15.68 0.271 1 97.81 34 LYS B O 1
ATOM 1761 N N . SER B 1 35 ? 0.75 15.375 -1.178 1 97.62 35 SER B N 1
ATOM 1762 C CA . SER B 1 35 ? 1.447 14.312 -1.895 1 97.62 35 SER B CA 1
ATOM 1763 C C . SER B 1 35 ? 2.693 14.844 -2.598 1 97.62 35 SER B C 1
ATOM 1765 O O . SER B 1 35 ? 3.701 14.141 -2.697 1 97.62 35 SER B O 1
ATOM 1767 N N . SER B 1 36 ? 2.627 16.094 -3.094 1 97.44 36 SER B N 1
ATOM 1768 C CA . SER B 1 36 ? 3.791 16.719 -3.715 1 97.44 36 SER B CA 1
ATOM 1769 C C . SER B 1 36 ? 4.93 16.891 -2.713 1 97.44 36 SER B C 1
ATOM 1771 O O . SER B 1 36 ? 6.09 16.625 -3.031 1 97.44 36 SER B O 1
ATOM 1773 N N . VAL B 1 37 ? 4.586 17.297 -1.532 1 98.75 37 VAL B N 1
ATOM 1774 C CA . VAL B 1 37 ? 5.598 17.484 -0.497 1 98.75 37 VAL B CA 1
ATOM 1775 C C . VAL B 1 37 ? 6.16 16.125 -0.089 1 98.75 37 VAL B C 1
ATOM 1777 O O . VAL B 1 37 ? 7.375 15.969 0.068 1 98.75 37 VAL B O 1
ATOM 1780 N N . ALA B 1 38 ? 5.301 15.109 0.128 1 98.75 38 ALA B N 1
ATOM 1781 C CA . ALA B 1 38 ? 5.754 13.758 0.459 1 98.75 38 ALA B CA 1
ATOM 1782 C C . ALA B 1 38 ? 6.73 13.234 -0.591 1 98.75 38 ALA B C 1
ATOM 1784 O O . ALA B 1 38 ? 7.773 12.664 -0.252 1 98.75 38 ALA B O 1
ATOM 1785 N N . ARG B 1 39 ? 6.391 13.438 -1.835 1 97.94 39 ARG B N 1
ATOM 1786 C CA . ARG B 1 39 ? 7.242 13 -2.938 1 97.94 39 ARG B CA 1
ATOM 1787 C C . ARG B 1 39 ? 8.594 13.719 -2.9 1 97.94 39 ARG B C 1
ATOM 1789 O O . ARG B 1 39 ? 9.633 13.094 -3.102 1 97.94 39 ARG B O 1
ATOM 1796 N N . ALA B 1 40 ? 8.539 15.016 -2.684 1 98.56 40 ALA B N 1
ATOM 1797 C CA . ALA B 1 40 ? 9.766 15.797 -2.621 1 98.56 40 ALA B CA 1
ATOM 1798 C C . ALA B 1 40 ? 10.664 15.32 -1.481 1 98.56 40 ALA B C 1
ATOM 1800 O O . ALA B 1 40 ? 11.883 15.211 -1.645 1 98.56 40 ALA B O 1
ATOM 1801 N N . LEU B 1 41 ? 10.062 15.07 -0.321 1 98.5 41 LEU B N 1
ATOM 1802 C CA . LEU B 1 41 ? 10.82 14.539 0.811 1 98.5 41 LEU B CA 1
ATOM 1803 C C . LEU B 1 41 ? 11.469 13.211 0.454 1 98.5 41 LEU B C 1
ATOM 1805 O O . LEU B 1 41 ? 12.648 12.992 0.758 1 98.5 41 LEU B O 1
ATOM 1809 N N . ARG B 1 42 ? 10.695 12.352 -0.175 1 97.31 42 ARG B N 1
ATOM 1810 C CA . ARG B 1 42 ? 11.164 11.039 -0.589 1 97.31 42 ARG B CA 1
ATOM 1811 C C . ARG B 1 42 ? 12.344 11.156 -1.554 1 97.31 42 ARG B C 1
ATOM 1813 O O . ARG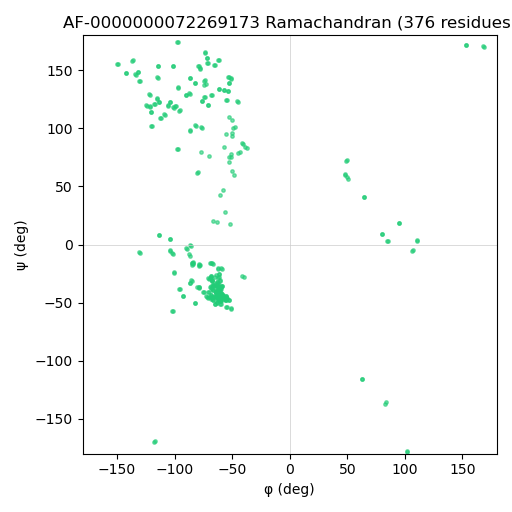 B 1 42 ? 13.352 10.469 -1.396 1 97.31 42 ARG B O 1
ATOM 1820 N N . GLU B 1 43 ? 12.188 11.961 -2.52 1 96.69 43 GLU B N 1
ATOM 1821 C CA . GLU B 1 43 ? 13.234 12.133 -3.525 1 96.69 43 GLU B CA 1
ATOM 1822 C C . GLU B 1 43 ? 14.516 12.664 -2.9 1 96.69 43 GLU B C 1
ATOM 1824 O O . GLU B 1 43 ? 15.617 12.242 -3.262 1 96.69 43 GLU B O 1
ATOM 1829 N N . ARG B 1 44 ? 14.383 13.547 -2.012 1 96 44 ARG B N 1
ATOM 1830 C CA . ARG B 1 44 ? 15.531 14.156 -1.357 1 96 44 ARG B CA 1
ATOM 1831 C C . ARG B 1 44 ? 16.203 13.18 -0.395 1 96 44 ARG B C 1
ATOM 1833 O O . ARG B 1 44 ? 17.422 13.086 -0.353 1 96 44 ARG B O 1
ATOM 1840 N N . PHE B 1 45 ? 15.453 12.469 0.414 1 96.44 45 PHE B N 1
ATOM 1841 C CA . PHE B 1 45 ? 15.961 11.594 1.462 1 96.44 45 PHE B CA 1
ATOM 1842 C C . PHE B 1 45 ? 16.547 10.312 0.866 1 96.44 45 PHE B C 1
ATOM 1844 O O . PHE B 1 45 ? 17.547 9.797 1.354 1 96.44 45 PHE B O 1
ATOM 1851 N N . GLY B 1 46 ? 15.805 9.773 -0.18 1 93 46 GLY B N 1
ATOM 1852 C CA . GLY B 1 46 ? 16.234 8.531 -0.791 1 93 46 GLY B CA 1
ATOM 1853 C C . GLY B 1 46 ? 15.781 7.297 -0.031 1 93 46 GLY B C 1
ATOM 1854 O O . GLY B 1 46 ? 14.609 7.184 0.32 1 93 46 GLY B O 1
ATOM 1855 N N . TYR B 1 47 ? 16.656 6.297 0.136 1 94.12 47 TYR B N 1
ATOM 1856 C CA . TYR B 1 47 ? 16.297 5.051 0.809 1 94.12 47 TYR B CA 1
ATOM 1857 C C . TYR B 1 47 ? 16.172 5.262 2.312 1 94.12 47 TYR B C 1
ATOM 1859 O O . TYR B 1 47 ? 16.938 6.02 2.908 1 94.12 47 TYR B O 1
ATOM 1867 N N . GLY B 1 48 ? 15.156 4.574 2.912 1 95.25 48 GLY B N 1
ATOM 1868 C CA . GLY B 1 48 ? 14.992 4.645 4.355 1 95.25 48 GLY B CA 1
ATOM 1869 C C . GLY B 1 48 ? 13.812 5.496 4.785 1 95.25 48 GLY B C 1
ATOM 1870 O O . GLY B 1 48 ? 13.492 5.57 5.973 1 95.25 48 GLY B O 1
ATOM 1871 N N . LEU B 1 49 ? 13.18 6.129 3.838 1 97.94 49 LEU B N 1
ATOM 1872 C CA . LEU B 1 49 ? 11.953 6.875 4.098 1 97.94 49 LEU B CA 1
ATOM 1873 C C . LEU B 1 49 ? 10.742 6.16 3.498 1 97.94 49 LEU B C 1
ATOM 1875 O O . LEU B 1 49 ? 10.633 6.035 2.275 1 97.94 49 LEU B O 1
ATOM 1879 N N . ALA B 1 50 ? 9.906 5.652 4.43 1 98.69 50 ALA B N 1
ATOM 1880 C CA . ALA B 1 50 ? 8.648 5.031 4.016 1 98.69 50 ALA B CA 1
ATOM 1881 C C . ALA B 1 50 ? 7.57 6.086 3.77 1 98.69 50 ALA B C 1
ATOM 1883 O O . ALA B 1 50 ? 7.477 7.07 4.508 1 98.69 50 ALA B O 1
ATOM 1884 N N . TRP B 1 51 ? 6.812 5.883 2.721 1 98.81 51 TRP B N 1
ATOM 1885 C CA . TRP B 1 51 ? 5.738 6.785 2.318 1 98.81 51 TRP B CA 1
ATOM 1886 C C . TRP B 1 51 ? 4.395 6.062 2.309 1 98.81 51 TRP B C 1
ATOM 1888 O O . TRP B 1 51 ? 4.094 5.316 1.377 1 98.81 51 TRP B O 1
ATOM 1898 N N . VAL B 1 52 ? 3.578 6.293 3.352 1 98.94 52 VAL B N 1
ATOM 1899 C CA . VAL B 1 52 ? 2.266 5.672 3.51 1 98.94 52 VAL B CA 1
ATOM 1900 C C . VAL B 1 52 ? 1.185 6.613 2.979 1 98.94 52 VAL B C 1
ATOM 1902 O O . VAL B 1 52 ? 0.971 7.695 3.527 1 98.94 52 VAL B O 1
ATOM 1905 N N . GLU B 1 53 ? 0.52 6.191 1.936 1 98.81 53 GLU B N 1
ATOM 1906 C CA . GLU B 1 53 ? -0.526 6.98 1.292 1 98.81 53 GLU B CA 1
ATOM 1907 C C . GLU B 1 53 ? -1.914 6.512 1.716 1 98.81 53 GLU B C 1
ATOM 1909 O O . GLU B 1 53 ? -2.312 5.383 1.41 1 98.81 53 GLU B O 1
ATOM 1914 N N . GLN B 1 54 ? -2.652 7.41 2.359 1 98.75 54 GLN B N 1
ATOM 1915 C CA . GLN B 1 54 ? -4.023 7.074 2.73 1 98.75 54 GLN B CA 1
ATOM 1916 C C . GLN B 1 54 ? -4.812 6.578 1.524 1 98.75 54 GLN B C 1
ATOM 1918 O O . GLN B 1 54 ? -5.5 5.559 1.604 1 98.75 54 GLN B O 1
ATOM 1923 N N . ASP B 1 55 ? -4.73 7.312 0.417 1 97 55 ASP B N 1
ATOM 1924 C CA . ASP B 1 55 ? -5.605 7.043 -0.719 1 97 55 ASP B CA 1
ATOM 1925 C C . ASP B 1 55 ? -5.273 5.699 -1.363 1 97 55 ASP B C 1
ATOM 1927 O O . ASP B 1 55 ? -6.168 4.984 -1.819 1 97 55 ASP B O 1
ATOM 1931 N N . TYR B 1 56 ? -4.031 5.352 -1.444 1 98.25 56 TYR B N 1
ATOM 1932 C CA . TYR B 1 56 ? -3.719 4.055 -2.035 1 98.25 56 TYR B CA 1
ATOM 1933 C C . TYR B 1 56 ? -4.277 2.92 -1.183 1 98.25 56 TYR B C 1
ATOM 1935 O O . TYR B 1 56 ? -4.945 2.02 -1.698 1 98.25 56 TYR B O 1
ATOM 1943 N N . LEU B 1 57 ? -3.961 2.979 0.101 1 98.88 57 LEU B N 1
ATOM 1944 C CA . LEU B 1 57 ? -4.375 1.895 0.985 1 98.88 57 LEU B CA 1
ATOM 1945 C C . LEU B 1 57 ? -5.898 1.776 1.021 1 98.88 57 LEU B C 1
ATOM 1947 O O . LEU B 1 57 ? -6.438 0.668 1.021 1 98.88 57 LEU B O 1
ATOM 1951 N N . ARG B 1 58 ? -6.586 2.861 0.971 1 98.5 58 ARG B N 1
ATOM 1952 C CA . ARG B 1 58 ? -8.039 2.828 1.063 1 98.5 58 ARG B CA 1
ATOM 1953 C C . ARG B 1 58 ? -8.664 2.498 -0.287 1 98.5 58 ARG B C 1
ATOM 1955 O O . ARG B 1 58 ? -9.477 1.576 -0.392 1 98.5 58 ARG B O 1
ATOM 1962 N N . ARG B 1 59 ? -8.281 3.203 -1.385 1 96.88 59 ARG B N 1
ATOM 1963 C CA . ARG B 1 59 ? -8.992 3.135 -2.656 1 96.88 59 ARG B CA 1
ATOM 1964 C C . ARG B 1 59 ? -8.492 1.97 -3.504 1 96.88 59 ARG B C 1
ATOM 1966 O O . ARG B 1 59 ? -9.25 1.385 -4.277 1 96.88 59 ARG B O 1
ATOM 1973 N N . VAL B 1 60 ? -7.215 1.699 -3.355 1 97.44 60 VAL B N 1
ATOM 1974 C CA . VAL B 1 60 ? -6.637 0.704 -4.25 1 97.44 60 VAL B CA 1
ATOM 1975 C C . VAL B 1 60 ? -6.492 -0.629 -3.52 1 97.44 60 VAL B C 1
ATOM 1977 O O . VAL B 1 60 ? -7.148 -1.612 -3.873 1 97.44 60 VAL B O 1
ATOM 1980 N N . LEU B 1 61 ? -5.801 -0.686 -2.422 1 98.75 61 LEU B N 1
ATOM 1981 C CA . LEU B 1 61 ? -5.555 -1.955 -1.749 1 98.75 61 LEU B CA 1
ATOM 1982 C C . LEU B 1 61 ? -6.848 -2.543 -1.199 1 98.75 61 LEU B C 1
ATOM 1984 O O . LEU B 1 61 ? -7.152 -3.715 -1.431 1 98.75 61 LEU B O 1
ATOM 1988 N N . LEU B 1 62 ? -7.684 -1.737 -0.558 1 98.5 62 LEU B N 1
ATOM 1989 C CA . LEU B 1 62 ? -8.883 -2.264 0.083 1 98.5 62 LEU B CA 1
ATOM 1990 C C . LEU B 1 62 ? -10.117 -2.018 -0.782 1 98.5 62 LEU B C 1
ATOM 1992 O O . LEU B 1 62 ? -11.148 -2.662 -0.597 1 98.5 62 LEU B O 1
ATOM 1996 N N . ARG B 1 63 ? -10.07 -0.998 -1.685 1 97.12 63 ARG B N 1
ATOM 1997 C CA . ARG B 1 63 ? -11.258 -0.521 -2.391 1 97.12 63 ARG B CA 1
ATOM 1998 C C . ARG B 1 63 ? -12.406 -0.271 -1.423 1 97.12 63 ARG B C 1
ATOM 2000 O O . ARG B 1 63 ? -13.43 -0.961 -1.471 1 97.12 63 ARG B O 1
ATOM 2007 N N . GLU B 1 64 ? -12.258 0.759 -0.679 1 97.25 64 GLU B N 1
ATOM 2008 C CA . GLU B 1 64 ? -13.227 1.073 0.366 1 97.25 64 GLU B CA 1
ATOM 2009 C C . GLU B 1 64 ? -13.609 2.551 0.34 1 97.25 64 GLU B C 1
ATOM 2011 O O . GLU B 1 64 ? -12.773 3.406 0.034 1 97.25 64 GLU B O 1
ATOM 2016 N N . HIS B 1 65 ? -14.82 2.83 0.666 1 95.31 65 HIS B N 1
ATOM 2017 C CA . HIS B 1 65 ? -15.25 4.207 0.882 1 95.31 65 HIS B CA 1
ATOM 2018 C C . HIS B 1 65 ? -14.664 4.77 2.176 1 95.31 65 HIS B C 1
ATOM 2020 O O . HIS B 1 65 ? -14.266 4.008 3.062 1 95.31 65 HIS B O 1
ATOM 2026 N N . ASP B 1 66 ? -14.602 6.066 2.15 1 96.5 66 ASP B N 1
ATOM 2027 C CA . ASP B 1 66 ? -14.125 6.723 3.365 1 96.5 66 ASP B CA 1
ATOM 2028 C C . ASP B 1 66 ? -15.25 6.871 4.383 1 96.5 66 ASP B C 1
ATOM 2030 O O . ASP B 1 66 ? -16.078 7.777 4.27 1 96.5 66 ASP B O 1
ATOM 2034 N N . VAL B 1 67 ? -15.258 5.996 5.418 1 97.31 67 VAL B N 1
ATOM 2035 C CA . VAL B 1 67 ? -16.312 6 6.426 1 97.31 67 VAL B CA 1
ATOM 2036 C C . VAL B 1 67 ? -15.711 5.824 7.816 1 97.31 67 VAL B C 1
ATOM 2038 O O . VAL B 1 67 ? -14.594 5.32 7.949 1 97.31 67 VAL B O 1
ATOM 2041 N N . ALA B 1 68 ? -16.5 6.266 8.836 1 97.25 68 ALA B N 1
ATOM 2042 C CA . ALA B 1 68 ? -16.062 6.016 10.211 1 97.25 68 ALA B CA 1
ATOM 2043 C C . ALA B 1 68 ? -15.961 4.52 10.492 1 97.25 68 ALA B C 1
ATOM 2045 O O . ALA B 1 68 ? -16.812 3.74 10.07 1 97.25 68 ALA B O 1
ATOM 2046 N N . GLY B 1 69 ? -14.891 4.137 11.086 1 97.25 69 GLY B N 1
ATOM 2047 C CA . GLY B 1 69 ? -14.727 2.744 11.469 1 97.25 69 GLY B CA 1
ATOM 2048 C C . GLY B 1 69 ? -14.297 1.852 10.32 1 97.25 69 GLY B C 1
ATOM 2049 O O . GLY B 1 69 ? -14.273 0.626 10.453 1 97.25 69 GLY B O 1
ATOM 2050 N N . GLY B 1 70 ? -13.953 2.371 9.195 1 97.94 70 GLY B N 1
ATOM 2051 C CA . GLY B 1 70 ? -13.539 1.584 8.047 1 97.94 70 GLY B CA 1
ATOM 2052 C C . GLY B 1 70 ? -12.289 0.763 8.305 1 97.94 70 GLY B C 1
ATOM 2053 O O . GLY B 1 70 ? -11.469 1.119 9.148 1 97.94 70 GLY B O 1
ATOM 2054 N N . LYS B 1 71 ? -12.094 -0.308 7.484 1 98.5 71 LYS B N 1
ATOM 2055 C CA . LYS B 1 71 ? -10.93 -1.182 7.582 1 98.5 71 LYS B CA 1
ATOM 2056 C C . LYS B 1 71 ? -9.641 -0.419 7.281 1 98.5 71 LYS B C 1
ATOM 2058 O O . LYS B 1 71 ? -8.586 -0.731 7.832 1 98.5 71 LYS B O 1
ATOM 2063 N N . ASN B 1 72 ? -9.789 0.55 6.402 1 98.75 72 ASN B N 1
ATOM 2064 C CA . ASN B 1 72 ? -8.609 1.293 5.969 1 98.75 72 ASN B CA 1
ATOM 2065 C C . ASN B 1 72 ? -7.945 2.023 7.133 1 98.75 72 ASN B C 1
ATOM 2067 O O . ASN B 1 72 ? -6.734 2.254 7.113 1 98.75 72 ASN B O 1
ATOM 2071 N N . ILE B 1 73 ? -8.695 2.391 8.133 1 98.88 73 ILE B N 1
ATOM 2072 C CA . ILE B 1 73 ? -8.141 3.111 9.273 1 98.88 73 ILE B CA 1
ATOM 2073 C C . ILE B 1 73 ? -7.129 2.23 9.992 1 98.88 73 ILE B C 1
ATOM 2075 O O . ILE B 1 73 ? -5.996 2.654 10.25 1 98.88 73 ILE B O 1
ATOM 2079 N N . GLY B 1 74 ? -7.52 1.002 10.297 1 98.88 74 GLY B N 1
ATOM 2080 C CA . GLY B 1 74 ? -6.59 0.064 10.906 1 98.88 74 GLY B CA 1
ATOM 2081 C C . GLY B 1 74 ? -5.445 -0.325 9.984 1 98.88 74 GLY B C 1
ATOM 2082 O O . GLY B 1 74 ? -4.32 -0.538 10.445 1 98.88 74 GLY B O 1
ATOM 2083 N N . LEU B 1 75 ? -5.703 -0.439 8.703 1 98.94 75 LEU B N 1
ATOM 2084 C CA . LEU B 1 75 ? -4.656 -0.791 7.746 1 98.94 75 LEU B CA 1
ATOM 2085 C C . LEU B 1 75 ? -3.578 0.286 7.695 1 98.94 75 LEU B C 1
ATOM 2087 O O . LEU B 1 75 ? -2.385 -0.025 7.68 1 98.94 75 LEU B O 1
ATOM 2091 N N . ILE B 1 76 ? -3.988 1.534 7.66 1 98.94 76 ILE B N 1
ATOM 2092 C CA . ILE B 1 76 ? -3.049 2.65 7.672 1 98.94 76 ILE B CA 1
ATOM 2093 C C . ILE B 1 76 ? -2.205 2.605 8.945 1 98.94 76 ILE B C 1
ATOM 2095 O O . ILE B 1 76 ? -0.977 2.703 8.883 1 98.94 76 ILE B O 1
ATOM 2099 N N . GLU B 1 77 ? -2.887 2.434 10.07 1 98.94 77 GLU B N 1
ATOM 2100 C CA . GLU B 1 77 ? -2.174 2.363 11.344 1 98.94 77 GLU B CA 1
ATOM 2101 C C . GLU B 1 77 ? -1.154 1.228 11.344 1 98.94 77 GLU B C 1
ATOM 2103 O O . GLU B 1 77 ? -0.015 1.408 11.781 1 98.94 77 GLU B O 1
ATOM 2108 N N . THR B 1 78 ? -1.555 0.112 10.844 1 98.75 78 THR B N 1
ATOM 2109 C CA . THR B 1 78 ? -0.723 -1.084 10.773 1 98.75 78 THR B CA 1
ATOM 2110 C C . THR B 1 78 ? 0.532 -0.819 9.945 1 98.75 78 THR B C 1
ATOM 2112 O O . THR B 1 78 ? 1.637 -1.193 10.344 1 98.75 78 THR B O 1
ATOM 2115 N N . ASN B 1 79 ? 0.401 -0.174 8.844 1 98.94 79 ASN B N 1
ATOM 2116 C CA . ASN B 1 79 ? 1.534 0.126 7.977 1 98.94 79 ASN B CA 1
ATOM 2117 C C . ASN B 1 79 ? 2.484 1.131 8.625 1 98.94 79 ASN B C 1
ATOM 2119 O O . ASN B 1 79 ? 3.703 0.949 8.594 1 98.94 79 ASN B O 1
ATOM 2123 N N . VAL B 1 80 ? 1.926 2.156 9.227 1 98.94 80 VAL B N 1
ATOM 2124 C CA . VAL B 1 80 ? 2.754 3.17 9.875 1 98.94 80 VAL B CA 1
ATOM 2125 C C . VAL B 1 80 ? 3.562 2.531 11 1 98.94 80 VAL B C 1
ATOM 2127 O O . VAL B 1 80 ? 4.777 2.717 11.078 1 98.94 80 VAL B O 1
ATOM 2130 N N . ARG B 1 81 ? 2.926 1.752 11.844 1 98.75 81 ARG B N 1
ATOM 2131 C CA . ARG B 1 81 ? 3.598 1.112 12.969 1 98.75 81 ARG B CA 1
ATOM 2132 C C . ARG B 1 81 ? 4.68 0.153 12.484 1 98.75 81 ARG B C 1
ATOM 2134 O O . ARG B 1 81 ? 5.77 0.1 13.062 1 98.75 81 ARG B O 1
ATOM 2141 N N . TYR B 1 82 ? 4.402 -0.583 11.477 1 98.81 82 TYR B N 1
ATOM 2142 C CA . TYR B 1 82 ? 5.398 -1.506 10.945 1 98.81 82 TYR B CA 1
ATOM 2143 C C . TYR B 1 82 ? 6.641 -0.758 10.477 1 98.81 82 TYR B C 1
ATOM 2145 O O . TYR B 1 82 ? 7.762 -1.126 10.828 1 98.81 82 TYR B O 1
ATOM 2153 N N . CYS B 1 83 ? 6.406 0.281 9.648 1 98.62 83 CYS B N 1
ATOM 2154 C CA . CYS B 1 83 ? 7.523 1.019 9.062 1 98.62 83 CYS B CA 1
ATOM 2155 C C . CYS B 1 83 ? 8.383 1.66 10.148 1 98.62 83 CYS B C 1
ATOM 2157 O O . CYS B 1 83 ? 9.609 1.596 10.094 1 98.62 83 CYS B O 1
ATOM 2159 N N . LEU B 1 84 ? 7.711 2.244 11.125 1 98.25 84 LEU B N 1
ATOM 2160 C CA . LEU B 1 84 ? 8.453 2.848 12.234 1 98.25 84 LEU B CA 1
ATOM 2161 C C . LEU B 1 84 ? 9.242 1.793 13 1 98.25 84 LEU B C 1
ATOM 2163 O O . LEU B 1 84 ? 10.422 1.995 13.305 1 98.25 84 LEU B O 1
ATOM 2167 N N . SER B 1 85 ? 8.664 0.626 13.25 1 97.12 85 SER B N 1
ATOM 2168 C CA . SER B 1 85 ? 9.312 -0.449 13.992 1 97.12 85 SER B CA 1
ATOM 2169 C C . SER B 1 85 ? 10.477 -1.042 13.195 1 97.12 85 SER B C 1
ATOM 2171 O O . SER B 1 85 ? 11.445 -1.535 13.773 1 97.12 85 SER B O 1
ATOM 2173 N N . ALA B 1 86 ? 10.352 -0.934 11.906 1 96.69 86 ALA B N 1
ATOM 2174 C CA . ALA B 1 86 ? 11.391 -1.469 11.031 1 96.69 86 ALA B CA 1
ATOM 2175 C C . ALA B 1 86 ? 12.508 -0.45 10.82 1 96.69 86 ALA B C 1
ATOM 2177 O O . ALA B 1 86 ? 13.453 -0.704 10.07 1 96.69 86 ALA B O 1
ATOM 2178 N N . GLY B 1 87 ? 12.375 0.731 11.406 1 95.44 87 GLY B N 1
ATOM 2179 C CA . GLY B 1 87 ? 13.469 1.687 11.438 1 95.44 87 GLY B CA 1
ATOM 2180 C C . GLY B 1 87 ? 13.414 2.703 10.312 1 95.44 87 GLY B C 1
ATOM 2181 O O . GLY B 1 87 ? 14.406 3.365 10.023 1 95.44 87 GLY B O 1
ATOM 2182 N N . SER B 1 88 ? 12.281 2.875 9.695 1 97.06 88 SER B N 1
ATOM 2183 C CA . SER B 1 88 ? 12.148 3.832 8.602 1 97.06 88 SER B CA 1
ATOM 2184 C C . SER B 1 88 ? 11.586 5.16 9.094 1 97.06 88 SER B C 1
ATOM 2186 O O . SER B 1 88 ? 10.672 5.184 9.922 1 97.06 88 SER B O 1
ATOM 2188 N N . VAL B 1 89 ? 12.234 6.246 8.617 1 98.06 89 VAL B N 1
ATOM 2189 C CA . VAL B 1 89 ? 11.445 7.473 8.648 1 98.06 89 VAL B CA 1
ATOM 2190 C C . VAL B 1 89 ? 10.117 7.254 7.93 1 98.06 89 VAL B C 1
ATOM 2192 O O . VAL B 1 89 ? 10.078 6.672 6.844 1 98.06 89 VAL B O 1
ATOM 2195 N N . THR B 1 90 ? 9.055 7.656 8.555 1 98.81 90 THR B N 1
ATOM 2196 C CA . THR B 1 90 ? 7.758 7.312 7.977 1 98.81 90 THR B CA 1
ATOM 2197 C C . THR B 1 90 ? 6.918 8.562 7.746 1 98.81 90 THR B C 1
ATOM 2199 O O . THR B 1 90 ? 6.633 9.305 8.688 1 98.81 90 THR B O 1
ATOM 2202 N N . VAL B 1 91 ? 6.539 8.844 6.457 1 98.94 91 VAL B N 1
ATOM 2203 C CA . VAL B 1 91 ? 5.605 9.898 6.078 1 98.94 91 VAL B CA 1
ATOM 2204 C C . VAL B 1 91 ? 4.219 9.297 5.84 1 98.94 91 VAL B C 1
ATOM 2206 O O . VAL B 1 91 ? 4.059 8.391 5.02 1 98.94 91 VAL B O 1
ATOM 2209 N N . LEU B 1 92 ? 3.283 9.734 6.598 1 98.94 92 LEU B N 1
ATOM 2210 C CA . LEU B 1 92 ? 1.871 9.445 6.359 1 98.94 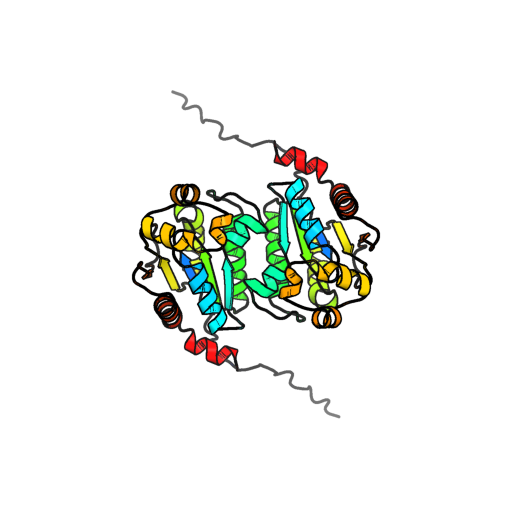92 LEU B CA 1
ATOM 2211 C C . LEU B 1 92 ? 1.163 10.664 5.77 1 98.94 92 LEU B C 1
ATOM 2213 O O . LEU B 1 92 ? 1.213 11.758 6.344 1 98.94 92 LEU B O 1
ATOM 2217 N N . GLU B 1 93 ? 0.555 10.5 4.605 1 98.75 93 GLU B N 1
ATOM 2218 C CA . GLU B 1 93 ? -0.161 11.656 4.078 1 98.75 93 GLU B CA 1
ATOM 2219 C C . GLU B 1 93 ? -1.568 11.273 3.627 1 98.75 93 GLU B C 1
ATOM 2221 O O . GLU B 1 93 ? -1.791 10.164 3.141 1 98.75 93 GLU B O 1
ATOM 2226 N N . GLY B 1 94 ? -2.508 12.133 3.713 1 98.62 94 GLY B N 1
ATOM 2227 C CA . GLY B 1 94 ? -3.893 12 3.289 1 98.62 94 GLY B CA 1
ATOM 2228 C C . GLY B 1 94 ? -4.785 13.109 3.807 1 98.62 94 GLY B C 1
ATOM 2229 O O . GLY B 1 94 ? -4.344 13.969 4.574 1 98.62 94 GLY B O 1
ATOM 2230 N N . ILE B 1 95 ? -6.02 13.109 3.262 1 98.56 95 ILE B N 1
ATOM 2231 C CA . ILE B 1 95 ? -7 13.992 3.881 1 98.56 95 ILE B CA 1
ATOM 2232 C C . ILE B 1 95 ? -7.102 13.68 5.375 1 98.56 95 ILE B C 1
ATOM 2234 O O . ILE B 1 95 ? -7.055 14.594 6.207 1 98.56 95 ILE B O 1
ATOM 2238 N N . LEU B 1 96 ? -7.211 12.391 5.695 1 98.69 96 LEU B N 1
ATOM 2239 C CA . LEU B 1 96 ? -7.23 11.93 7.082 1 98.69 96 LEU B CA 1
ATOM 2240 C C . LEU B 1 96 ? -8.211 12.758 7.91 1 98.69 96 LEU B C 1
ATOM 2242 O O . LEU B 1 96 ? -7.84 13.312 8.945 1 98.69 96 LEU B O 1
ATOM 2246 N N . PHE B 1 97 ? -9.453 12.664 7.438 1 98.62 97 PHE B N 1
ATOM 2247 C CA . PHE B 1 97 ? -10.562 13.398 8.039 1 98.62 97 PHE B CA 1
ATOM 2248 C C . PHE B 1 97 ? -10.664 13.086 9.531 1 98.62 97 PHE B C 1
ATOM 2250 O O . PHE B 1 97 ? -10.828 11.93 9.922 1 98.62 97 PHE B O 1
ATOM 2257 N N . SER B 1 98 ? -10.633 14.18 10.375 1 98.56 98 SER B N 1
ATOM 2258 C CA . SER B 1 98 ? -10.5 14 11.812 1 98.56 98 SER B CA 1
ATOM 2259 C C . SER B 1 98 ? -11.656 13.188 12.383 1 98.56 98 SER B C 1
ATOM 2261 O O . SER B 1 98 ? -11.469 12.414 13.328 1 98.56 98 SER B O 1
ATOM 2263 N N . ARG B 1 99 ? -12.797 13.266 11.812 1 97.75 99 ARG B N 1
ATOM 2264 C CA . ARG B 1 99 ? -13.945 12.547 12.344 1 97.75 99 ARG B CA 1
ATOM 2265 C C . ARG B 1 99 ? -13.805 11.047 12.109 1 97.75 99 ARG B C 1
ATOM 2267 O O . ARG B 1 99 ? -14.336 10.242 12.883 1 97.75 99 ARG B O 1
ATOM 2274 N N . HIS B 1 100 ? -13.148 10.648 11.102 1 98.62 100 HIS B N 1
ATOM 2275 C CA . HIS B 1 100 ? -12.953 9.234 10.82 1 98.62 100 HIS B CA 1
ATOM 2276 C C . HIS B 1 100 ? -11.656 8.719 11.43 1 98.62 100 HIS B C 1
ATOM 2278 O O . HIS B 1 100 ? -11.641 7.668 12.07 1 98.62 100 HIS B O 1
ATOM 2284 N N . TYR B 1 101 ? -10.602 9.508 11.258 1 98.75 101 TYR B N 1
ATOM 2285 C CA . TYR B 1 101 ? -9.25 8.992 11.5 1 98.75 101 TYR B CA 1
ATOM 2286 C C . TYR B 1 101 ? -8.711 9.508 12.828 1 98.75 101 TYR B C 1
ATOM 2288 O O . TYR B 1 101 ? -7.637 9.086 13.273 1 98.75 101 TYR B O 1
ATOM 2296 N N . GLY B 1 102 ? -9.438 10.391 13.508 1 98.75 102 GLY B N 1
ATOM 2297 C CA . GLY B 1 102 ? -8.992 11.062 14.719 1 98.75 102 GLY B CA 1
ATOM 2298 C C . GLY B 1 102 ? -8.453 10.102 15.766 1 98.75 102 GLY B C 1
ATOM 2299 O O . GLY B 1 102 ? -7.305 10.234 16.203 1 98.75 102 GLY B O 1
ATOM 2300 N N . PRO B 1 103 ? -9.219 9.133 16.141 1 98.75 103 PRO B N 1
ATOM 2301 C CA . PRO B 1 103 ? -8.758 8.211 17.188 1 98.75 103 PRO B CA 1
ATOM 2302 C C . PRO B 1 103 ? -7.473 7.477 16.797 1 98.75 103 PRO B C 1
ATOM 2304 O O . PRO B 1 103 ? -6.582 7.301 17.625 1 98.75 103 PRO B O 1
ATOM 2307 N N . MET B 1 104 ? -7.355 7.047 15.617 1 98.88 104 MET B N 1
ATOM 2308 C CA . MET B 1 104 ? -6.148 6.367 15.148 1 98.88 104 MET B CA 1
ATOM 2309 C C . MET B 1 104 ? -4.949 7.309 15.172 1 98.88 104 MET B C 1
ATOM 2311 O O . MET B 1 104 ? -3.871 6.934 15.633 1 98.88 104 MET B O 1
ATOM 2315 N N . LEU B 1 105 ? -5.145 8.523 14.695 1 98.94 105 LEU B N 1
ATOM 2316 C CA . LEU B 1 105 ? -4.074 9.516 14.695 1 98.94 105 LEU B CA 1
ATOM 2317 C C . LEU B 1 105 ? -3.631 9.836 16.125 1 98.94 105 LEU B C 1
ATOM 2319 O O . LEU B 1 105 ? -2.441 10.039 16.375 1 98.94 105 LEU B O 1
ATOM 2323 N N . GLU B 1 106 ? -4.59 9.867 17 1 98.88 106 GLU B N 1
ATOM 2324 C CA . GLU B 1 106 ? -4.277 10.125 18.406 1 98.88 106 GLU B CA 1
ATOM 2325 C C . GLU B 1 106 ? -3.412 9.008 18.984 1 98.88 106 GLU B C 1
ATOM 2327 O O . GLU B 1 106 ? -2.451 9.273 19.719 1 98.88 106 GLU B O 1
ATOM 2332 N N . ARG B 1 107 ? -3.697 7.758 18.672 1 98.81 107 ARG B N 1
ATOM 2333 C CA . ARG B 1 107 ? -2.893 6.633 19.141 1 98.81 107 ARG B CA 1
ATOM 2334 C C . ARG B 1 107 ? -1.479 6.699 18.562 1 98.81 107 ARG B C 1
ATOM 2336 O O . ARG B 1 107 ? -0.504 6.453 19.281 1 98.81 107 ARG B O 1
ATOM 2343 N N . LEU B 1 108 ? -1.364 7.066 17.312 1 98.81 108 LEU B N 1
ATOM 2344 C CA . LEU B 1 108 ? -0.044 7.195 16.703 1 98.81 108 LEU B CA 1
ATOM 2345 C C . LEU B 1 108 ? 0.761 8.297 17.391 1 98.81 108 LEU B C 1
ATOM 2347 O O . LEU B 1 108 ? 1.958 8.133 17.641 1 98.81 108 LEU B O 1
ATOM 2351 N N . HIS B 1 109 ? 0.089 9.383 17.672 1 98.75 109 HIS B N 1
ATOM 2352 C CA . HIS B 1 109 ? 0.763 10.484 18.344 1 98.75 109 HIS B CA 1
ATOM 2353 C C . HIS B 1 109 ? 1.229 10.078 19.734 1 98.75 109 HIS B C 1
ATOM 2355 O O . HIS B 1 109 ? 2.348 10.398 20.141 1 98.75 109 HIS B O 1
ATOM 2361 N N . ALA B 1 110 ? 0.38 9.43 20.453 1 98.56 110 ALA B N 1
ATOM 2362 C CA . ALA B 1 110 ? 0.697 9.008 21.828 1 98.56 110 ALA B CA 1
ATOM 2363 C C . ALA B 1 110 ? 1.898 8.07 21.844 1 98.56 110 ALA B C 1
ATOM 2365 O O . ALA B 1 110 ? 2.754 8.156 22.719 1 98.56 110 ALA B O 1
ATOM 2366 N N . ASP B 1 111 ? 1.996 7.199 20.875 1 97.94 111 ASP B N 1
ATOM 2367 C CA . ASP B 1 111 ? 3.01 6.148 20.875 1 97.94 111 ASP B CA 1
ATOM 2368 C C . ASP B 1 111 ? 4.328 6.652 20.297 1 97.94 111 ASP B C 1
ATOM 2370 O O . ASP B 1 111 ? 5.402 6.219 20.719 1 97.94 111 ASP B O 1
ATOM 2374 N N . PHE B 1 112 ? 4.242 7.637 19.312 1 97.56 112 PHE B N 1
ATOM 2375 C CA . PHE B 1 112 ? 5.453 7.883 18.531 1 97.56 112 PHE B CA 1
ATOM 2376 C C . PHE B 1 112 ? 5.762 9.375 18.484 1 97.56 112 PHE B C 1
ATOM 2378 O O . PHE B 1 112 ? 6.809 9.773 17.953 1 97.56 112 PHE B O 1
ATOM 2385 N N . GLY B 1 113 ? 4.852 10.195 19 1 97.94 113 GLY B N 1
ATOM 2386 C CA . GLY B 1 113 ? 5.004 11.617 18.781 1 97.94 113 GLY B CA 1
ATOM 2387 C C . GLY B 1 113 ? 4.934 12 17.312 1 97.94 113 GLY B C 1
ATOM 2388 O O . GLY B 1 113 ? 3.928 11.742 16.641 1 97.94 113 GLY B O 1
ATOM 2389 N N . GLY B 1 114 ? 6.07 12.516 16.828 1 97.94 114 GLY B N 1
ATOM 2390 C CA . GLY B 1 114 ? 6.145 12.82 15.398 1 97.94 114 GLY B CA 1
ATOM 2391 C C . GLY B 1 114 ? 5.98 14.297 15.094 1 97.94 114 GLY B C 1
ATOM 2392 O O . GLY B 1 114 ? 5.941 15.125 16.016 1 97.94 114 GLY B O 1
ATOM 2393 N N . HIS B 1 115 ? 6.004 14.625 13.883 1 98.81 115 HIS B N 1
ATOM 2394 C CA . HIS B 1 115 ? 5.82 15.961 13.328 1 98.81 115 HIS B CA 1
ATOM 2395 C C . HIS B 1 115 ? 4.551 16.031 12.484 1 98.81 115 HIS B C 1
ATOM 2397 O O . HIS B 1 115 ? 4.359 15.242 11.562 1 98.81 115 HIS B O 1
ATOM 2403 N N . TRP B 1 116 ? 3.732 16.984 12.836 1 98.94 116 TRP B N 1
ATOM 2404 C CA . TRP B 1 116 ? 2.369 17.031 12.32 1 98.94 116 TRP B CA 1
ATOM 2405 C C . TRP B 1 116 ? 2.105 18.328 11.578 1 98.94 116 TRP B C 1
ATOM 2407 O O . TRP B 1 116 ? 2.379 19.406 12.102 1 98.94 116 TRP B O 1
ATOM 2417 N N . PHE B 1 117 ? 1.593 18.219 10.352 1 98.94 117 PHE B N 1
ATOM 2418 C CA . PHE B 1 117 ? 1.315 19.359 9.5 1 98.94 117 PHE B CA 1
ATOM 2419 C C . PHE B 1 117 ? -0.1 19.297 8.938 1 98.94 117 PHE B C 1
ATOM 2421 O O . PHE B 1 117 ? -0.582 18.219 8.594 1 98.94 117 PHE B O 1
ATOM 2428 N N . TYR B 1 118 ? -0.758 20.469 8.875 1 98.94 118 TYR B N 1
ATOM 2429 C CA . TYR B 1 118 ? -2.045 20.594 8.203 1 98.94 118 TYR B CA 1
ATOM 2430 C C . TYR B 1 118 ? -1.98 21.625 7.09 1 98.94 118 TYR B C 1
ATOM 2432 O O . TYR B 1 118 ? -1.648 22.797 7.336 1 98.94 118 TYR B O 1
ATOM 2440 N N . PHE B 1 119 ? -2.209 21.172 5.922 1 98.81 119 PHE B N 1
ATOM 2441 C CA . PHE B 1 119 ? -2.26 22.062 4.773 1 98.81 119 PHE B CA 1
ATOM 2442 C C . PHE B 1 119 ? -3.578 22.828 4.742 1 98.81 119 PHE B C 1
ATOM 2444 O O . PHE B 1 119 ? -4.594 22.312 4.273 1 98.81 119 PHE B O 1
ATOM 2451 N N . ASP B 1 120 ? -3.502 24.062 5.191 1 98.44 120 ASP B N 1
ATOM 2452 C CA . ASP B 1 120 ? -4.668 24.922 5.375 1 98.44 120 ASP B CA 1
ATOM 2453 C C . ASP B 1 120 ? -4.855 25.859 4.184 1 98.44 120 ASP B C 1
ATOM 2455 O O . ASP B 1 120 ? -4.492 27.031 4.246 1 98.44 120 ASP B O 1
ATOM 2459 N N . LEU B 1 121 ? -5.461 25.344 3.166 1 98.19 121 LEU B N 1
ATOM 2460 C CA . LEU B 1 121 ? -5.711 26.109 1.949 1 98.19 121 LEU B CA 1
ATOM 2461 C C . LEU B 1 121 ? -7.207 26.312 1.729 1 98.19 121 LEU B C 1
ATOM 2463 O O . LEU B 1 121 ? -8 25.406 1.984 1 98.19 121 LEU B O 1
ATOM 2467 N N . PRO B 1 122 ? -7.617 27.516 1.197 1 97.69 122 PRO B N 1
ATOM 2468 C CA . PRO B 1 122 ? -9.023 27.672 0.811 1 97.69 122 PRO B CA 1
ATOM 2469 C C . PRO B 1 122 ? -9.43 26.75 -0.333 1 97.69 122 PRO B C 1
ATOM 2471 O O . PRO B 1 122 ? -8.586 26.359 -1.143 1 97.69 122 PRO B O 1
ATOM 2474 N N . PHE B 1 123 ? -10.742 26.469 -0.343 1 97.94 123 PHE B N 1
ATOM 2475 C CA . PHE B 1 123 ? -11.281 25.562 -1.342 1 97.94 123 PHE B CA 1
ATOM 2476 C C . PHE B 1 123 ? -10.906 26.016 -2.748 1 97.94 123 PHE B C 1
ATOM 2478 O O . PHE B 1 123 ? -10.453 25.203 -3.564 1 97.94 123 PHE B O 1
ATOM 2485 N N . GLU B 1 124 ? -11.07 27.281 -3.023 1 97.12 124 GLU B N 1
ATOM 2486 C CA . GLU B 1 124 ? -10.828 27.812 -4.359 1 97.12 124 GLU B CA 1
ATOM 2487 C C . GLU B 1 124 ? -9.398 27.562 -4.812 1 97.12 124 GLU B C 1
ATOM 2489 O O . GLU B 1 124 ? -9.148 27.266 -5.98 1 97.12 124 GLU B O 1
ATOM 2494 N N . GLU B 1 125 ? -8.5 27.641 -3.881 1 96.75 125 GLU B N 1
ATOM 2495 C CA . GLU B 1 125 ? -7.098 27.406 -4.191 1 96.75 125 GLU B CA 1
ATOM 2496 C C . GLU B 1 125 ? -6.848 25.922 -4.496 1 96.75 125 GLU B C 1
ATOM 2498 O O . GLU B 1 125 ? -6.082 25.594 -5.402 1 96.75 125 GLU B O 1
ATOM 2503 N N . THR B 1 126 ? -7.453 25 -3.742 1 97.12 126 THR B N 1
ATOM 2504 C CA . THR B 1 126 ? -7.27 23.578 -3.979 1 97.12 126 THR B CA 1
ATOM 2505 C C . THR B 1 126 ? -7.828 23.172 -5.34 1 97.12 126 THR B C 1
ATOM 2507 O O . THR B 1 126 ? -7.25 22.328 -6.027 1 97.12 126 THR B O 1
ATOM 2510 N N . VAL B 1 127 ? -8.906 23.781 -5.777 1 97.12 127 VAL B N 1
ATOM 2511 C CA . VAL B 1 127 ? -9.523 23.516 -7.07 1 97.12 127 VAL B CA 1
ATOM 2512 C C . VAL B 1 127 ? -8.586 23.969 -8.195 1 97.12 127 VAL B C 1
ATOM 2514 O O . VAL B 1 127 ? -8.375 23.234 -9.164 1 97.12 127 VAL B O 1
ATOM 2517 N N . ARG B 1 128 ? -8.07 25.172 -8.047 1 95.88 128 ARG B N 1
ATOM 2518 C CA . ARG B 1 128 ? -7.148 25.719 -9.039 1 95.88 128 ARG B CA 1
ATOM 2519 C C . ARG B 1 128 ? -5.953 24.781 -9.25 1 95.88 128 ARG B C 1
ATOM 2521 O O . ARG B 1 128 ? -5.594 24.469 -10.383 1 95.88 128 ARG B O 1
ATOM 2528 N N . ARG B 1 129 ? -5.355 24.328 -8.219 1 94.5 129 ARG B N 1
ATOM 2529 C CA . ARG B 1 129 ? -4.199 23.438 -8.281 1 94.5 129 ARG B CA 1
ATOM 2530 C C . ARG B 1 129 ? -4.582 22.078 -8.859 1 94.5 129 ARG B C 1
ATOM 2532 O O . ARG B 1 129 ? -3.805 21.469 -9.602 1 94.5 129 ARG B O 1
ATOM 2539 N N . HIS B 1 130 ? -5.746 21.578 -8.508 1 93.75 130 HIS B N 1
ATOM 2540 C CA . HIS B 1 130 ? -6.219 20.266 -8.938 1 93.75 130 HIS B CA 1
ATOM 2541 C C . HIS B 1 130 ? -6.375 20.203 -10.453 1 93.75 130 HIS B C 1
ATOM 2543 O O . HIS B 1 130 ? -6.086 19.188 -11.07 1 93.75 130 HIS B O 1
ATOM 2549 N N . ALA B 1 131 ? -6.746 21.312 -11.023 1 92.94 131 ALA B N 1
ATOM 2550 C CA . ALA B 1 131 ? -7.059 21.359 -12.445 1 92.94 131 ALA B CA 1
ATOM 2551 C C . ALA B 1 131 ? -5.84 21 -13.289 1 92.94 131 ALA B C 1
ATOM 2553 O O . ALA B 1 131 ? -5.977 20.547 -14.43 1 92.94 131 ALA B O 1
ATOM 2554 N N . THR B 1 132 ? -4.613 21.109 -12.758 1 90.56 132 THR B N 1
ATOM 2555 C CA . THR B 1 132 ? -3.387 20.891 -13.516 1 90.56 132 THR B CA 1
ATOM 2556 C C . THR B 1 132 ? -2.775 19.531 -13.172 1 90.56 132 THR B C 1
ATOM 2558 O O . THR B 1 132 ? -1.701 19.188 -13.664 1 90.56 132 THR B O 1
ATOM 2561 N N . ARG B 1 133 ? -3.453 18.734 -12.352 1 89.75 133 ARG B N 1
ATOM 2562 C CA . ARG B 1 133 ? -2.908 17.469 -11.867 1 89.75 133 ARG B CA 1
ATOM 2563 C C . ARG B 1 133 ? -3.494 16.281 -12.641 1 89.75 133 ARG B C 1
ATOM 2565 O O . ARG B 1 133 ? -4.629 16.359 -13.117 1 89.75 133 ARG B O 1
ATOM 2572 N N . PRO B 1 134 ? -2.707 15.156 -12.703 1 85.56 134 PRO B N 1
ATOM 2573 C CA . PRO B 1 134 ? -3.238 13.953 -13.352 1 85.56 134 PRO B CA 1
ATOM 2574 C C . PRO B 1 134 ? -4.488 13.422 -12.656 1 85.56 134 PRO B C 1
ATOM 2576 O O . PRO B 1 134 ? -5.348 12.812 -13.305 1 85.56 134 PRO B O 1
ATOM 2579 N N . GLN B 1 135 ? -4.664 13.688 -11.422 1 86.75 135 GLN B N 1
ATOM 2580 C CA . GLN B 1 135 ? -5.781 13.188 -10.633 1 86.75 135 GLN B CA 1
ATOM 2581 C C . GLN B 1 135 ? -7.098 13.82 -11.078 1 86.75 135 GLN B C 1
ATOM 2583 O O . GLN B 1 135 ? -8.172 13.336 -10.727 1 86.75 135 GLN B O 1
ATOM 2588 N N . ALA B 1 136 ? -7.043 14.898 -11.82 1 88.62 136 ALA B N 1
ATOM 2589 C CA . ALA B 1 136 ? -8.25 15.562 -12.312 1 88.62 136 ALA B CA 1
ATOM 2590 C C . ALA B 1 136 ? -9.078 14.617 -13.18 1 88.62 136 ALA B C 1
ATOM 2592 O O . ALA B 1 136 ? -10.289 14.781 -13.305 1 88.62 136 ALA B O 1
ATOM 2593 N N . ALA B 1 137 ? -8.422 13.578 -13.688 1 88 137 ALA B N 1
ATOM 2594 C CA . ALA B 1 137 ? -9.117 12.578 -14.5 1 88 137 ALA B CA 1
ATOM 2595 C C . ALA B 1 137 ? -9.891 11.602 -13.625 1 88 137 ALA B C 1
ATOM 2597 O O . ALA B 1 137 ? -10.836 10.953 -14.086 1 88 137 ALA B O 1
ATOM 2598 N N . ASP B 1 138 ? -9.555 11.539 -12.383 1 89.12 138 ASP B N 1
ATOM 2599 C CA . ASP B 1 138 ? -10.117 10.539 -11.477 1 89.12 138 ASP B CA 1
ATOM 2600 C C . ASP B 1 138 ? -11.312 11.109 -10.703 1 89.12 138 ASP B C 1
ATOM 2602 O O . ASP B 1 138 ? -12.273 10.398 -10.422 1 89.12 138 ASP B O 1
ATOM 2606 N N . PHE B 1 139 ? -11.195 12.344 -10.32 1 91.5 139 PHE B N 1
ATOM 2607 C CA . PHE B 1 139 ? -12.266 13.016 -9.602 1 91.5 139 PHE B CA 1
ATOM 2608 C C . PHE B 1 139 ? -12.266 14.516 -9.914 1 91.5 139 PHE B C 1
ATOM 2610 O O . PHE B 1 139 ? -11.219 15.086 -10.219 1 91.5 139 PHE B O 1
ATOM 2617 N N . GLY B 1 140 ? -13.508 15.141 -9.75 1 94 140 GLY B N 1
ATOM 2618 C CA . GLY B 1 140 ? -13.656 16.531 -10.125 1 94 140 GLY B CA 1
ATOM 2619 C C . GLY B 1 140 ? -14 17.438 -8.953 1 94 140 GLY B C 1
ATOM 2620 O O . GLY B 1 140 ? -13.875 17.031 -7.797 1 94 140 GLY B O 1
ATOM 2621 N N . VAL B 1 141 ? -14.359 18.656 -9.336 1 95.69 141 VAL B N 1
ATOM 2622 C CA . VAL B 1 141 ? -14.609 19.719 -8.367 1 95.69 141 VAL B CA 1
ATOM 2623 C C . VAL B 1 141 ? -15.766 19.328 -7.449 1 95.69 141 VAL B C 1
ATOM 2625 O O . VAL B 1 141 ? -15.734 19.609 -6.25 1 95.69 141 VAL B O 1
ATOM 2628 N N . GLN B 1 142 ? -16.75 18.719 -7.984 1 95.5 142 GLN B N 1
ATOM 2629 C CA . GLN B 1 142 ? -17.891 18.297 -7.184 1 95.5 142 GLN B CA 1
ATOM 2630 C C . GLN B 1 142 ? -17.484 17.281 -6.121 1 95.5 142 GLN B C 1
ATOM 2632 O O . GLN B 1 142 ? -17.953 17.344 -4.984 1 95.5 142 GLN B O 1
ATOM 2637 N N . ASP B 1 143 ? -16.656 16.375 -6.523 1 95.25 143 ASP B N 1
ATOM 2638 C CA . ASP B 1 143 ? -16.109 15.43 -5.559 1 95.25 143 ASP B CA 1
ATOM 2639 C C . ASP B 1 143 ? -15.32 16.141 -4.461 1 95.25 143 ASP B C 1
ATOM 2641 O O . ASP B 1 143 ? -15.547 15.898 -3.273 1 95.25 143 ASP B O 1
ATOM 2645 N N . MET B 1 144 ? -14.5 17.016 -4.895 1 96.38 144 MET B N 1
ATOM 2646 C CA . MET B 1 144 ? -13.664 17.766 -3.957 1 96.38 144 MET B CA 1
ATOM 2647 C C . MET B 1 144 ? -14.523 18.531 -2.957 1 96.38 144 MET B C 1
ATOM 2649 O O . MET B 1 144 ? -14.211 18.562 -1.766 1 96.38 144 MET B O 1
ATOM 2653 N N . GLN B 1 145 ? -15.562 19.141 -3.459 1 96.5 145 GLN B N 1
ATOM 2654 C CA . GLN B 1 145 ? -16.453 19.906 -2.598 1 96.5 145 GLN B CA 1
ATOM 2655 C C . GLN B 1 145 ? -17.125 19.016 -1.563 1 96.5 145 GLN B C 1
ATOM 2657 O O . GLN B 1 145 ? -17.297 19.406 -0.408 1 96.5 145 GLN B O 1
ATOM 2662 N N . ALA B 1 146 ? -17.438 17.812 -1.952 1 95.25 146 ALA B N 1
ATOM 2663 C CA . ALA B 1 146 ? -18.172 16.891 -1.098 1 95.25 146 ALA B CA 1
ATOM 2664 C C . ALA B 1 146 ? -17.328 16.469 0.105 1 95.25 146 ALA B C 1
ATOM 2666 O O . ALA B 1 146 ? -17.859 16.219 1.187 1 95.25 146 ALA B O 1
ATOM 2667 N N . TRP B 1 147 ? -16.047 16.406 -0.072 1 93.81 147 TRP B N 1
ATOM 2668 C CA . TRP B 1 147 ? -15.242 15.906 1.032 1 93.81 147 TRP B CA 1
ATOM 2669 C C . TRP B 1 147 ? -14.352 17 1.598 1 93.81 147 TRP B C 1
ATOM 2671 O O . TRP B 1 147 ? -13.508 16.75 2.457 1 93.81 147 TRP B O 1
ATOM 2681 N N . PHE B 1 148 ? -14.594 18.281 1.101 1 97.5 148 PHE B N 1
ATOM 2682 C CA . PHE B 1 148 ? -13.805 19.391 1.613 1 97.5 148 PHE B CA 1
ATOM 2683 C C . PHE B 1 148 ? -14.141 19.672 3.074 1 97.5 148 PHE B C 1
ATOM 2685 O O . PHE B 1 148 ? -15.312 19.719 3.447 1 97.5 148 PHE B O 1
ATOM 2692 N N . GLN B 1 149 ? -13.125 19.734 3.877 1 95.5 149 GLN B N 1
ATOM 2693 C CA . GLN B 1 149 ? -13.258 20.125 5.273 1 95.5 149 GLN B CA 1
ATOM 2694 C C . GLN B 1 149 ? -12.422 21.359 5.582 1 95.5 149 GLN B C 1
ATOM 2696 O O . GLN B 1 149 ? -11.188 21.312 5.566 1 95.5 149 GLN B O 1
ATOM 2701 N N . ALA B 1 150 ? -13.141 22.453 5.895 1 95.31 150 ALA B N 1
ATOM 2702 C CA . ALA B 1 150 ? -12.422 23.672 6.234 1 95.31 150 ALA B CA 1
ATOM 2703 C C . ALA B 1 150 ? -11.742 23.547 7.594 1 95.31 150 ALA B C 1
ATOM 2705 O O . ALA B 1 150 ? -12.406 23.312 8.602 1 95.31 150 ALA B O 1
ATOM 2706 N N . ARG B 1 151 ? -10.406 23.688 7.625 1 95.94 151 ARG B N 1
ATOM 2707 C CA . ARG B 1 151 ? -9.57 23.766 8.812 1 95.94 151 ARG B CA 1
ATOM 2708 C C . ARG B 1 151 ? -9.875 22.625 9.773 1 95.94 151 ARG B C 1
ATOM 2710 O O . ARG B 1 151 ? -10.195 22.859 10.945 1 95.94 151 ARG B O 1
ATOM 2717 N N . ASP B 1 152 ? -9.773 21.422 9.344 1 98.19 152 ASP B N 1
ATOM 2718 C CA . ASP B 1 152 ? -9.992 20.203 10.109 1 98.19 152 ASP B CA 1
ATOM 2719 C C . ASP B 1 152 ? -8.773 19.859 10.969 1 98.19 152 ASP B C 1
ATOM 2721 O O . ASP B 1 152 ? -8.234 18.766 10.875 1 98.19 152 ASP B O 1
ATOM 2725 N N . VAL B 1 153 ? -8.43 20.781 11.93 1 98.12 153 VAL B N 1
ATOM 2726 C CA . VAL B 1 153 ? -7.246 20.578 12.758 1 98.12 153 VAL B CA 1
ATOM 2727 C C . VAL B 1 153 ? -7.562 19.594 13.883 1 98.12 153 VAL B C 1
ATOM 2729 O O . VAL B 1 153 ? -8.719 19.469 14.297 1 98.12 153 VAL B O 1
ATOM 2732 N N . LEU B 1 154 ? -6.566 18.922 14.352 1 98.62 154 LEU B N 1
ATOM 2733 C CA . LEU B 1 154 ? -6.707 17.906 15.383 1 98.62 154 LEU B CA 1
ATOM 2734 C C . LEU B 1 154 ? -6.648 18.531 16.781 1 98.62 154 LEU B C 1
ATOM 2736 O O . LEU B 1 154 ? -5.844 19.422 17.031 1 98.62 154 LEU B O 1
ATOM 2740 N N . PRO B 1 155 ? -7.395 18.062 17.75 1 97.88 155 PRO B N 1
ATOM 2741 C CA . PRO B 1 155 ? -7.453 18.672 19.062 1 97.88 155 PRO B CA 1
ATOM 2742 C C . PRO B 1 155 ? -6.332 18.203 19.984 1 97.88 155 PRO B C 1
ATOM 2744 O O . PRO B 1 155 ? -6.07 18.828 21.016 1 97.88 155 PRO B O 1
ATOM 2747 N N . PHE B 1 156 ? -5.656 17.141 19.75 1 98.12 156 PHE B N 1
ATOM 2748 C CA . PHE B 1 156 ? -4.738 16.516 20.703 1 98.12 156 PHE B CA 1
ATOM 2749 C C . PHE B 1 156 ? -3.293 16.859 20.359 1 98.12 156 PHE B C 1
ATOM 2751 O O . PHE B 1 156 ? -2.375 16.5 21.094 1 98.12 156 PHE B O 1
ATOM 2758 N N . VAL B 1 157 ? -3.031 17.484 19.234 1 98.31 157 VAL B N 1
ATOM 2759 C CA . VAL B 1 157 ? -1.685 17.844 18.812 1 98.31 157 VAL B CA 1
ATOM 2760 C C . VAL B 1 157 ? -1.711 19.219 18.125 1 98.31 157 VAL B C 1
ATOM 2762 O O . VAL B 1 157 ? -2.697 19.578 17.469 1 98.31 157 VAL B O 1
ATOM 2765 N N . GLN B 1 158 ? -0.654 19.938 18.281 1 97.5 158 GLN B N 1
ATOM 2766 C CA . GLN B 1 158 ? -0.521 21.203 17.562 1 97.5 158 GLN B CA 1
ATOM 2767 C C . GLN B 1 158 ? 0.084 20.984 16.172 1 97.5 158 GLN B C 1
ATOM 2769 O O . GLN B 1 158 ? 1.308 20.938 16.031 1 97.5 158 GLN B O 1
A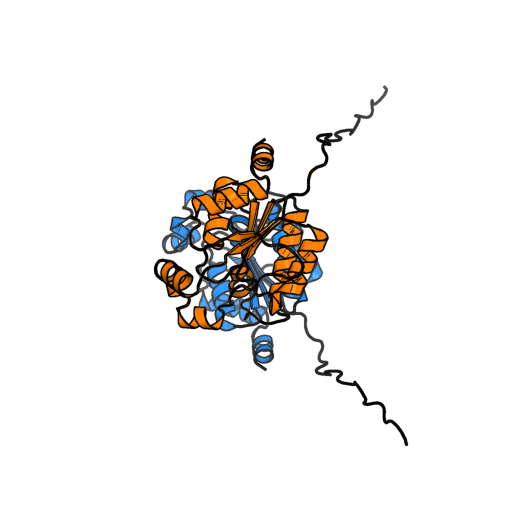TOM 2774 N N . GLU B 1 159 ? -0.709 20.938 15.234 1 98.69 159 GLU B N 1
ATOM 2775 C CA . GLU B 1 159 ? -0.24 20.812 13.859 1 98.69 159 GLU B CA 1
ATOM 2776 C C . GLU B 1 159 ? 0.347 22.141 13.367 1 98.69 159 GLU B C 1
ATOM 2778 O O . GLU B 1 159 ? -0.181 23.203 13.672 1 98.69 159 GLU B O 1
ATOM 2783 N N . GLN B 1 160 ? 1.436 22.094 12.695 1 98.75 160 GLN B N 1
ATOM 2784 C CA . GLN B 1 160 ? 1.911 23.266 11.969 1 98.75 160 GLN B CA 1
ATOM 2785 C C . GLN B 1 160 ? 1.071 23.516 10.719 1 98.75 160 GLN B C 1
ATOM 2787 O O . GLN B 1 160 ? 0.897 22.625 9.891 1 98.75 160 GLN B O 1
ATOM 2792 N N . LEU B 1 161 ? 0.575 24.734 10.617 1 98.62 161 LEU B N 1
ATOM 2793 C CA . LEU B 1 161 ? -0.297 25.062 9.492 1 98.62 161 LEU B CA 1
ATOM 2794 C C . LEU B 1 161 ? 0.518 25.516 8.289 1 98.62 161 LEU B C 1
ATOM 2796 O O . LEU B 1 161 ? 1.452 26.312 8.422 1 98.62 161 LEU B O 1
ATOM 2800 N N . ILE B 1 162 ? 0.249 24.938 7.129 1 98.75 162 ILE B N 1
ATOM 2801 C CA . ILE B 1 162 ? 0.831 25.328 5.852 1 98.75 162 ILE B CA 1
ATOM 2802 C C . ILE B 1 162 ? -0.211 26.078 5.02 1 98.75 162 ILE B C 1
ATOM 2804 O O . ILE B 1 162 ? -1.256 25.516 4.676 1 98.75 162 ILE B O 1
ATOM 2808 N N . GLY B 1 163 ? 0.029 27.266 4.668 1 98.06 163 GLY B N 1
ATOM 2809 C CA . GLY B 1 163 ? -0.92 28.078 3.93 1 98.06 163 GLY B CA 1
ATOM 2810 C C . GLY B 1 163 ? -0.657 28.094 2.436 1 98.06 163 GLY B C 1
ATOM 2811 O O . GLY B 1 163 ? 0.338 27.531 1.97 1 98.06 163 GLY B O 1
ATOM 2812 N N . PRO B 1 164 ? -1.591 28.75 1.697 1 96.88 164 PRO B N 1
ATOM 2813 C CA . PRO B 1 164 ? -1.514 28.734 0.234 1 96.88 164 PRO B CA 1
ATOM 2814 C C . PRO B 1 164 ? -0.303 29.5 -0.298 1 96.88 164 PRO B C 1
ATOM 2816 O O . PRO B 1 164 ? 0.094 29.297 -1.45 1 96.88 164 PRO B O 1
ATOM 2819 N N . ALA B 1 165 ? 0.364 30.344 0.49 1 97.12 165 ALA B N 1
ATOM 2820 C CA . ALA B 1 165 ? 1.491 31.156 0.034 1 97.12 165 ALA B CA 1
ATOM 2821 C C . ALA B 1 165 ? 2.795 30.359 0.095 1 97.12 165 ALA B C 1
ATOM 2823 O O . ALA B 1 165 ? 3.807 30.781 -0.477 1 97.12 165 ALA B O 1
ATOM 2824 N N . SER B 1 166 ? 2.797 29.25 0.804 1 97.69 166 SER B N 1
ATOM 2825 C CA . SER B 1 166 ? 4.004 28.438 0.924 1 97.69 166 SER B CA 1
ATOM 2826 C C . SER B 1 166 ? 4.254 27.625 -0.342 1 97.69 166 SER B C 1
ATOM 2828 O O . SER B 1 166 ? 3.393 26.859 -0.775 1 97.69 166 SER B O 1
ATOM 2830 N N . SER B 1 167 ? 5.422 27.781 -0.969 1 97.56 167 SER B N 1
ATOM 2831 C CA . SER B 1 167 ? 5.777 27 -2.154 1 97.56 167 SER B CA 1
ATOM 2832 C C . SER B 1 167 ? 6.105 25.562 -1.795 1 97.56 167 SER B C 1
ATOM 2834 O O . SER B 1 167 ? 6.305 25.234 -0.622 1 97.56 167 SER B O 1
ATOM 2836 N N . LEU B 1 168 ? 6.133 24.766 -2.785 1 98 168 LEU B N 1
ATOM 2837 C CA . LEU B 1 168 ? 6.539 23.391 -2.592 1 98 168 LEU B CA 1
ATOM 2838 C C . LEU B 1 168 ? 7.922 23.312 -1.949 1 98 168 LEU B C 1
ATOM 2840 O O . LEU B 1 168 ? 8.125 22.547 -0.996 1 98 168 LEU B O 1
ATOM 2844 N N . ALA B 1 169 ? 8.859 24.094 -2.482 1 98.38 169 ALA B N 1
ATOM 2845 C CA . ALA B 1 169 ? 10.227 24.094 -1.98 1 98.38 169 ALA B CA 1
ATOM 2846 C C . ALA B 1 169 ? 10.281 24.547 -0.523 1 98.38 169 ALA B C 1
ATOM 2848 O O . ALA B 1 169 ? 10.938 23.922 0.305 1 98.38 169 ALA B O 1
ATOM 2849 N N . ASP B 1 170 ? 9.547 25.594 -0.168 1 98.56 170 ASP B N 1
ATOM 2850 C CA . ASP B 1 170 ? 9.531 26.125 1.191 1 98.56 170 ASP B CA 1
ATOM 2851 C C . ASP B 1 170 ? 8.906 25.125 2.164 1 98.56 170 ASP B C 1
ATOM 2853 O O . ASP B 1 170 ? 9.422 24.922 3.262 1 98.56 170 ASP B O 1
ATOM 2857 N N . THR B 1 171 ? 7.758 24.594 1.756 1 98.81 171 THR B N 1
ATOM 2858 C CA . THR B 1 171 ? 7.066 23.625 2.609 1 98.81 171 THR B CA 1
ATOM 2859 C C . THR B 1 171 ? 7.938 22.391 2.855 1 98.81 171 THR B C 1
ATOM 2861 O O . THR B 1 171 ? 8.047 21.922 3.988 1 98.81 171 THR B O 1
ATOM 2864 N N . THR B 1 172 ? 8.555 21.875 1.799 1 98.81 172 THR B N 1
ATOM 2865 C CA . THR B 1 172 ? 9.43 20.703 1.924 1 98.81 172 THR B CA 1
ATOM 2866 C C . THR B 1 172 ? 10.578 21 2.891 1 98.81 172 THR B C 1
ATOM 2868 O O . THR B 1 172 ? 10.898 20.172 3.746 1 98.81 172 THR B O 1
ATOM 2871 N N . ALA B 1 173 ? 11.188 22.203 2.768 1 98.56 173 ALA B N 1
ATOM 2872 C CA . ALA B 1 173 ? 12.273 22.594 3.658 1 98.56 173 ALA B CA 1
ATOM 2873 C C . ALA B 1 173 ? 11.797 22.672 5.105 1 98.56 173 ALA B C 1
ATOM 2875 O O . ALA B 1 173 ? 12.508 22.266 6.023 1 98.56 173 ALA B O 1
ATOM 2876 N N . GLN B 1 174 ? 10.641 23.203 5.25 1 98.62 174 GLN B N 1
ATOM 2877 C CA . GLN B 1 174 ? 10.078 23.344 6.59 1 98.62 174 GLN B CA 1
ATOM 2878 C C . GLN B 1 174 ? 9.867 21.969 7.234 1 98.62 174 GLN B C 1
ATOM 2880 O O . GLN B 1 174 ? 10.227 21.766 8.391 1 98.62 174 GLN B O 1
ATOM 2885 N N . VAL B 1 175 ? 9.266 21.031 6.508 1 98.81 175 VAL B N 1
ATOM 2886 C CA . VAL B 1 175 ? 9.039 19.672 7.023 1 98.81 175 VAL B CA 1
ATOM 2887 C C . VAL B 1 175 ? 10.375 19 7.297 1 98.81 175 VAL B C 1
ATOM 2889 O O . VAL B 1 175 ? 10.555 18.359 8.336 1 98.81 175 VAL B O 1
ATOM 2892 N N . TRP B 1 176 ? 11.297 19.141 6.371 1 98.38 176 TRP B N 1
ATOM 2893 C CA . TRP B 1 176 ? 12.625 18.562 6.457 1 98.38 176 TRP B CA 1
ATOM 2894 C C . TRP B 1 176 ? 13.336 19 7.734 1 98.38 176 TRP B C 1
ATOM 2896 O O . TRP B 1 176 ? 13.891 18.172 8.461 1 98.38 176 TRP B O 1
ATOM 2906 N N . GLN B 1 177 ? 13.289 20.25 8.008 1 97.75 177 GLN B N 1
ATOM 2907 C CA . GLN B 1 177 ? 13.953 20.828 9.172 1 97.75 177 GLN B CA 1
ATOM 2908 C C . GLN B 1 177 ? 13.266 20.422 10.469 1 97.75 177 GLN B C 1
ATOM 2910 O O . GLN B 1 177 ? 13.922 20.047 11.438 1 97.75 177 GLN B O 1
ATOM 2915 N N . ALA B 1 178 ? 11.969 20.516 10.445 1 97.81 178 ALA B N 1
ATOM 2916 C CA . ALA B 1 178 ? 11.211 20.172 11.641 1 97.81 178 ALA B CA 1
ATOM 2917 C C . ALA B 1 178 ? 11.461 18.719 12.055 1 97.81 178 ALA B C 1
ATOM 2919 O O . ALA B 1 178 ? 11.523 18.406 13.242 1 97.81 178 ALA B O 1
ATOM 2920 N N . ALA B 1 179 ? 11.633 17.828 11.094 1 97.12 179 ALA B N 1
ATOM 2921 C CA . ALA B 1 179 ? 11.781 16.406 11.375 1 97.12 179 ALA B CA 1
ATOM 2922 C C . ALA B 1 179 ? 13.242 16.031 11.586 1 97.12 179 ALA B C 1
ATOM 2924 O O . ALA B 1 179 ? 13.562 14.883 11.875 1 97.12 179 ALA B O 1
ATOM 2925 N N . GLY B 1 180 ? 14.133 16.953 11.438 1 95.31 180 GLY B N 1
ATOM 2926 C CA . GLY B 1 180 ? 15.555 16.703 11.641 1 95.31 180 GLY B CA 1
ATOM 2927 C C . GLY B 1 180 ? 16.125 15.719 10.648 1 95.31 180 GLY B C 1
ATOM 2928 O O . GLY B 1 180 ? 16.938 14.867 11.016 1 95.31 180 GLY B O 1
ATOM 2929 N N . LEU B 1 181 ? 15.727 15.828 9.391 1 95.75 181 LEU B N 1
ATOM 2930 C CA . LEU B 1 181 ? 16.078 14.797 8.414 1 95.75 181 LEU B CA 1
ATOM 2931 C C . LEU B 1 181 ? 17.516 14.961 7.938 1 95.75 181 LEU B C 1
ATOM 2933 O O . LEU B 1 181 ? 18.109 14.023 7.398 1 95.75 181 LEU B O 1
ATOM 2937 N N . ASP B 1 182 ? 18.141 16.094 8.133 1 91.25 182 ASP B N 1
ATOM 2938 C CA . ASP B 1 182 ? 19.547 16.266 7.781 1 91.25 182 ASP B CA 1
ATOM 2939 C C . ASP B 1 182 ? 20.422 15.273 8.555 1 91.25 182 ASP B C 1
ATOM 2941 O O . ASP B 1 182 ? 21.344 14.68 7.992 1 91.25 182 ASP B O 1
ATOM 2945 N N . LEU B 1 183 ? 20.141 15.156 9.742 1 83.88 183 LEU B N 1
ATOM 2946 C CA . LEU B 1 183 ? 20.938 14.297 10.609 1 83.88 183 LEU B CA 1
ATOM 2947 C C . LEU B 1 183 ? 20.75 12.828 10.242 1 83.88 183 LEU B C 1
ATOM 2949 O O . LEU B 1 183 ? 21.703 12.047 10.281 1 83.88 183 LEU B O 1
ATOM 2953 N N . LEU B 1 184 ? 19.594 12.516 9.859 1 84.94 184 LEU B N 1
ATOM 2954 C CA . LEU B 1 184 ? 19.266 11.133 9.547 1 84.94 184 LEU B CA 1
ATOM 2955 C C . LEU B 1 184 ? 19.75 10.758 8.148 1 84.94 184 LEU B C 1
ATOM 2957 O O . LEU B 1 184 ? 20.109 9.602 7.902 1 84.94 184 LEU B O 1
ATOM 2961 N N . PHE B 1 185 ? 19.656 11.664 7.332 1 78.5 185 PHE B N 1
ATOM 2962 C CA . PHE B 1 185 ? 20.109 11.477 5.957 1 78.5 185 PHE B CA 1
ATOM 2963 C C . PHE B 1 185 ? 21.594 11.117 5.91 1 78.5 185 PHE B C 1
ATOM 2965 O O . PHE B 1 185 ? 22 10.242 5.145 1 78.5 185 PHE B O 1
ATOM 2972 N N . THR B 1 186 ? 22.359 11.742 6.648 1 69.31 186 THR B N 1
ATOM 2973 C CA . THR B 1 186 ? 23.797 11.516 6.699 1 69.31 186 THR B CA 1
ATOM 2974 C C . THR B 1 186 ? 24.109 10.133 7.281 1 69.31 186 THR B C 1
ATOM 2976 O O . THR B 1 186 ? 25.031 9.453 6.828 1 69.31 186 THR B O 1
ATOM 2979 N N . ARG B 1 187 ? 23.266 9.695 8.133 1 64.44 187 ARG B N 1
ATOM 2980 C CA . ARG B 1 187 ? 23.453 8.391 8.766 1 64.44 187 ARG B CA 1
ATOM 2981 C C . ARG B 1 187 ? 23.031 7.258 7.844 1 64.44 187 ARG B C 1
ATOM 2983 O O . ARG B 1 187 ? 23.625 6.18 7.863 1 64.44 187 ARG B O 1
ATOM 2990 N N . ALA B 1 188 ? 22.047 7.434 7.109 1 61.69 188 ALA B N 1
ATOM 2991 C CA . ALA B 1 188 ? 21.516 6.406 6.211 1 61.69 188 ALA B CA 1
ATOM 2992 C C . ALA B 1 188 ? 22.484 6.137 5.062 1 61.69 188 ALA B C 1
ATOM 2994 O O . ALA B 1 188 ? 22.484 5.047 4.484 1 61.69 188 ALA B O 1
ATOM 2995 N N . ARG B 1 189 ? 23.266 7.051 4.637 1 59.25 189 ARG B N 1
ATOM 2996 C CA . ARG B 1 189 ? 24.203 6.906 3.525 1 59.25 189 ARG B CA 1
ATOM 2997 C C . ARG B 1 189 ? 25.531 6.336 4.004 1 59.25 189 ARG B C 1
ATOM 2999 O O . ARG B 1 189 ? 26.375 5.969 3.189 1 59.25 189 ARG B O 1
ATOM 3006 N N . ARG B 1 190 ? 25.688 6.27 5.242 1 47.5 190 ARG B N 1
ATOM 3007 C CA . ARG B 1 190 ? 26.906 5.652 5.754 1 47.5 190 ARG B CA 1
ATOM 3008 C C . ARG B 1 190 ? 26.719 4.152 5.949 1 47.5 190 ARG B C 1
ATOM 3010 O O . ARG B 1 190 ? 25.641 3.699 6.328 1 47.5 190 ARG B O 1
#

Organism: Deinococcus radiodurans (strain ATCC 13939 / DSM 20539 / JCM 16871 / CCUG 27074 / LMG 4051 / NBRC 15346 / NCIMB 9279 / VKM B-1422 / R1) (NCBI:txid243230)

pLDDT: mean 89.65, std 19.82, range [23.25, 98.94]